Protein AF-A0A7C7V3Z3-F1 (afdb_monomer)

Structure (mmCIF, N/CA/C/O backbone):
data_AF-A0A7C7V3Z3-F1
#
_entry.id   AF-A0A7C7V3Z3-F1
#
loop_
_atom_site.group_PDB
_atom_site.id
_atom_site.type_symbol
_atom_site.label_atom_id
_atom_site.label_alt_id
_atom_site.label_comp_id
_atom_site.label_asym_id
_atom_site.label_entity_id
_atom_site.label_seq_id
_atom_site.pdbx_PDB_ins_code
_atom_site.Cartn_x
_atom_site.Cartn_y
_atom_site.Cartn_z
_atom_site.occupancy
_atom_site.B_iso_or_equiv
_atom_site.auth_seq_id
_atom_site.auth_comp_id
_atom_site.auth_asym_id
_atom_site.auth_atom_id
_atom_site.pdbx_PDB_model_num
ATOM 1 N N . MET A 1 1 ? 11.382 -15.130 -5.805 1.00 77.94 1 MET A N 1
ATOM 2 C CA . MET A 1 1 ? 11.912 -14.157 -4.820 1.00 77.94 1 MET A CA 1
ATOM 3 C C . MET A 1 1 ? 10.879 -13.106 -4.409 1.00 77.94 1 MET A C 1
ATOM 5 O O . MET A 1 1 ? 10.634 -12.991 -3.220 1.00 77.94 1 MET A O 1
ATOM 9 N N . PHE A 1 2 ? 10.205 -12.414 -5.340 1.00 85.00 2 PHE A N 1
ATOM 10 C CA . PHE A 1 2 ? 9.190 -11.390 -5.015 1.00 85.00 2 PHE A CA 1
ATOM 11 C C . PHE A 1 2 ? 8.095 -11.852 -4.029 1.00 85.00 2 PHE A C 1
ATOM 13 O O . PHE A 1 2 ? 7.919 -11.246 -2.977 1.00 85.00 2 PHE A O 1
ATOM 20 N N . GLY A 1 3 ? 7.399 -12.956 -4.328 1.00 86.56 3 GLY A N 1
ATOM 21 C CA . GLY A 1 3 ? 6.300 -13.446 -3.482 1.00 86.56 3 GLY A CA 1
ATOM 22 C C . GLY A 1 3 ? 6.726 -13.837 -2.063 1.00 86.56 3 GLY A C 1
ATOM 23 O O . GLY A 1 3 ? 5.956 -13.660 -1.128 1.00 86.56 3 GLY A O 1
ATOM 24 N N . TRP A 1 4 ? 7.974 -14.284 -1.882 1.00 90.31 4 TRP A N 1
ATOM 25 C CA . TRP A 1 4 ? 8.525 -14.592 -0.560 1.00 90.31 4 TRP A CA 1
ATOM 26 C C . TRP A 1 4 ? 8.684 -13.331 0.292 1.00 90.31 4 TRP A C 1
ATOM 28 O O . TRP A 1 4 ? 8.309 -13.338 1.458 1.00 90.31 4 TRP A O 1
ATOM 38 N N . ALA A 1 5 ? 9.180 -12.236 -0.293 1.00 92.50 5 ALA A N 1
ATOM 39 C CA . ALA A 1 5 ? 9.318 -10.964 0.415 1.00 92.50 5 ALA A CA 1
ATOM 40 C C . ALA A 1 5 ? 7.951 -10.396 0.833 1.00 92.50 5 ALA A C 1
ATOM 42 O O . ALA A 1 5 ? 7.780 -9.978 1.978 1.00 92.50 5 ALA A O 1
ATOM 43 N N . VAL A 1 6 ? 6.957 -10.453 -0.063 1.00 91.94 6 VAL A N 1
ATOM 44 C CA . VAL A 1 6 ? 5.571 -10.055 0.244 1.00 91.94 6 VAL A CA 1
ATOM 45 C C . VAL A 1 6 ? 4.969 -10.946 1.330 1.00 91.94 6 VAL A C 1
ATOM 47 O O . VAL A 1 6 ? 4.379 -10.427 2.271 1.00 91.94 6 VAL A O 1
ATOM 50 N N . GLY A 1 7 ? 5.149 -12.266 1.236 1.00 93.44 7 GLY A N 1
ATOM 51 C CA . GLY A 1 7 ? 4.652 -13.227 2.221 1.00 93.44 7 GLY A CA 1
ATOM 52 C C . GLY A 1 7 ? 5.254 -13.019 3.612 1.00 93.44 7 GLY A C 1
ATOM 53 O O . GLY A 1 7 ? 4.522 -12.981 4.596 1.00 93.44 7 GLY A O 1
ATOM 54 N N . LEU A 1 8 ? 6.567 -12.797 3.704 1.00 94.81 8 LEU A N 1
ATOM 55 C CA . LEU A 1 8 ? 7.231 -12.485 4.973 1.00 94.81 8 LEU A CA 1
ATOM 56 C C . LEU A 1 8 ? 6.734 -11.160 5.561 1.00 94.81 8 LEU A C 1
ATOM 58 O O . LEU A 1 8 ? 6.409 -11.098 6.746 1.00 94.81 8 LEU A O 1
ATOM 62 N N . GLY A 1 9 ? 6.616 -10.117 4.735 1.00 94.25 9 GLY A N 1
ATOM 63 C CA . GLY A 1 9 ? 6.063 -8.831 5.159 1.00 94.25 9 GLY A CA 1
ATOM 64 C C . GLY A 1 9 ? 4.622 -8.956 5.663 1.00 94.25 9 GLY A C 1
ATOM 65 O O . GLY A 1 9 ? 4.295 -8.449 6.735 1.00 94.25 9 GLY A O 1
ATOM 66 N N . ALA A 1 10 ? 3.785 -9.704 4.941 1.00 95.06 10 ALA A N 1
ATOM 67 C CA . ALA A 1 10 ? 2.425 -10.051 5.338 1.00 95.06 10 ALA A CA 1
ATOM 68 C C . ALA A 1 10 ? 2.382 -10.760 6.698 1.00 95.06 10 ALA A C 1
ATOM 70 O O . ALA A 1 10 ? 1.624 -10.346 7.571 1.00 95.06 10 ALA A O 1
ATOM 71 N N . MET A 1 11 ? 3.209 -11.788 6.905 1.00 95.62 11 MET A N 1
ATOM 72 C CA . MET A 1 11 ? 3.261 -12.541 8.164 1.00 95.62 11 MET A CA 1
ATOM 73 C C . MET A 1 11 ? 3.661 -11.656 9.346 1.00 95.62 11 MET A C 1
ATOM 75 O O . MET A 1 11 ? 2.988 -11.668 10.376 1.00 95.62 11 MET A O 1
ATOM 79 N N . VAL A 1 12 ? 4.721 -10.855 9.194 1.00 94.31 12 VAL A N 1
ATOM 80 C CA . VAL A 1 12 ? 5.180 -9.931 10.243 1.00 94.31 12 VAL A CA 1
ATOM 81 C C . VAL A 1 12 ? 4.105 -8.887 10.550 1.00 94.31 12 VAL A C 1
ATOM 83 O O . VAL A 1 12 ? 3.820 -8.621 11.718 1.00 94.31 12 VAL A O 1
ATOM 86 N N . GLY A 1 13 ? 3.470 -8.330 9.516 1.00 93.81 13 GLY A N 1
ATOM 87 C CA . GLY A 1 13 ? 2.390 -7.357 9.658 1.00 93.81 13 GLY A CA 1
ATOM 88 C C . GLY A 1 13 ? 1.152 -7.932 10.353 1.00 93.81 13 GLY A C 1
ATOM 89 O O . GLY A 1 13 ? 0.614 -7.299 11.261 1.00 93.81 13 GLY A O 1
ATOM 90 N N . LEU A 1 14 ? 0.734 -9.149 9.986 1.00 95.12 14 LEU A N 1
ATOM 91 C CA . LEU A 1 14 ? -0.372 -9.856 10.642 1.00 95.12 14 LEU A CA 1
ATOM 92 C C . LEU A 1 14 ? -0.064 -10.131 12.104 1.00 95.12 14 LEU A C 1
ATOM 94 O O . LEU A 1 14 ? -0.887 -9.826 12.957 1.00 95.12 14 LEU A O 1
ATOM 98 N N . TRP A 1 15 ? 1.124 -10.653 12.406 1.00 94.81 15 TRP A N 1
ATOM 99 C CA . TRP A 1 15 ? 1.539 -10.918 13.780 1.00 94.81 15 TRP A CA 1
ATOM 100 C C . TRP A 1 15 ? 1.548 -9.640 14.633 1.00 94.81 15 TRP A C 1
ATOM 102 O O . TRP A 1 15 ? 1.020 -9.621 15.748 1.00 94.81 15 TRP A O 1
ATOM 112 N N . ALA A 1 16 ? 2.086 -8.543 14.091 1.00 92.19 16 ALA A N 1
ATOM 113 C CA . ALA A 1 16 ? 2.151 -7.256 14.778 1.00 92.19 16 ALA A CA 1
ATOM 114 C C . ALA A 1 16 ? 0.767 -6.637 15.042 1.00 92.19 16 ALA A C 1
ATOM 116 O O . ALA A 1 16 ? 0.598 -5.934 16.046 1.00 92.19 16 ALA A O 1
ATOM 117 N N . ALA A 1 17 ? -0.200 -6.887 14.155 1.00 92.38 17 ALA A N 1
ATOM 118 C CA . ALA A 1 17 ? -1.582 -6.451 14.309 1.00 92.38 17 ALA A CA 1
ATOM 119 C C . ALA A 1 17 ? -2.362 -7.354 15.280 1.00 92.38 17 ALA A C 1
ATOM 121 O O . ALA A 1 17 ? -2.926 -6.857 16.253 1.00 92.38 17 ALA A O 1
ATOM 122 N N . TRP A 1 18 ? -2.303 -8.672 15.074 1.00 92.94 18 TRP A N 1
ATOM 123 C CA . TRP A 1 18 ? -3.036 -9.684 15.837 1.00 92.94 18 TRP A CA 1
ATOM 124 C C . TRP A 1 18 ? -2.756 -9.623 17.341 1.00 92.94 18 TRP A C 1
ATOM 126 O O . TRP A 1 18 ? -3.685 -9.718 18.140 1.00 92.94 18 TRP A O 1
ATOM 136 N N . ARG A 1 19 ? -1.500 -9.381 17.749 1.00 91.56 19 ARG A N 1
ATOM 137 C CA . ARG A 1 19 ? -1.114 -9.280 19.173 1.00 91.56 19 ARG A CA 1
ATOM 138 C C . ARG A 1 19 ? -1.841 -8.171 19.949 1.00 91.5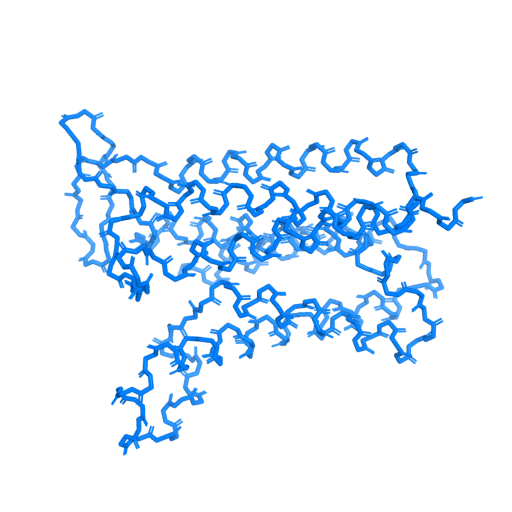6 19 ARG A C 1
ATOM 140 O O . ARG A 1 19 ? -1.819 -8.175 21.175 1.00 91.56 19 ARG A O 1
ATOM 147 N N . HIS A 1 20 ? -2.451 -7.215 19.248 1.00 87.31 20 HIS A N 1
ATOM 148 C CA . HIS A 1 20 ? -3.214 -6.111 19.833 1.00 87.31 20 HIS A CA 1
ATOM 149 C C . HIS A 1 20 ? -4.724 -6.231 19.588 1.00 87.31 20 HIS A C 1
ATOM 151 O O . HIS A 1 20 ? -5.479 -5.357 20.011 1.00 87.31 20 HIS A O 1
ATOM 157 N N . THR A 1 21 ? -5.175 -7.285 18.904 1.00 89.00 21 THR A N 1
ATOM 158 C CA . THR A 1 21 ? -6.586 -7.506 18.590 1.00 89.00 21 THR A CA 1
ATOM 159 C C . THR A 1 21 ? -7.271 -8.266 19.733 1.00 89.00 21 THR A C 1
ATOM 161 O O . THR A 1 21 ? -6.874 -9.395 20.039 1.00 89.00 21 THR A O 1
ATOM 164 N N . PRO A 1 22 ? -8.322 -7.700 20.360 1.00 89.69 22 PRO A N 1
ATOM 165 C CA . PRO A 1 22 ? -9.074 -8.386 21.408 1.00 89.69 22 PRO A CA 1
ATOM 166 C C . PRO A 1 22 ? -9.710 -9.689 20.896 1.00 89.69 22 PRO A C 1
ATOM 168 O O . PRO A 1 22 ? -10.154 -9.710 19.746 1.00 89.69 22 PRO A O 1
ATOM 171 N N . PRO A 1 23 ? -9.861 -10.736 21.735 1.00 90.06 23 PRO A N 1
ATOM 172 C CA . PRO A 1 23 ? -10.468 -12.011 21.335 1.00 90.06 23 PRO A CA 1
ATOM 173 C C . PRO A 1 23 ? -11.820 -11.863 20.627 1.00 90.06 23 PRO A C 1
ATOM 175 O O . PRO A 1 23 ? -12.053 -12.498 19.605 1.00 90.06 23 PRO A O 1
ATOM 178 N N . ALA A 1 24 ? -12.665 -10.942 21.102 1.00 88.88 24 ALA A N 1
ATOM 179 C CA . ALA A 1 24 ? -13.984 -10.667 20.529 1.00 88.88 24 ALA A CA 1
ATOM 180 C C . ALA A 1 24 ? -13.959 -10.123 19.084 1.00 88.88 24 ALA A C 1
ATOM 182 O O . ALA A 1 24 ? -14.990 -10.111 18.426 1.00 88.88 24 ALA A O 1
ATOM 183 N N . GLN A 1 25 ? -12.811 -9.647 18.593 1.00 90.44 25 GLN A N 1
ATOM 184 C CA . GLN A 1 25 ? -12.652 -9.086 17.244 1.00 90.44 25 GLN A CA 1
ATOM 185 C C . GLN A 1 25 ? -11.737 -9.936 16.352 1.00 90.44 25 GLN A C 1
ATOM 187 O O . GLN A 1 25 ? -11.473 -9.557 15.212 1.00 90.44 25 GLN A O 1
ATOM 192 N N . GLN A 1 26 ? -11.231 -11.072 16.844 1.00 92.00 26 GLN A N 1
ATOM 193 C CA . GLN A 1 26 ? -10.264 -11.886 16.102 1.00 92.00 26 GLN A CA 1
ATOM 194 C C . GLN A 1 26 ? -10.857 -12.504 14.837 1.00 92.00 26 GLN A C 1
ATOM 196 O O . GLN A 1 26 ? -10.170 -12.558 13.823 1.00 92.00 26 GLN A O 1
ATOM 201 N N . GLU A 1 27 ? -12.119 -12.928 14.870 1.00 93.81 27 GLU A N 1
ATOM 202 C CA . GLU A 1 27 ? -12.787 -13.492 13.693 1.00 93.81 27 GLU A CA 1
ATOM 203 C C . GLU A 1 27 ? -12.870 -12.460 12.562 1.00 93.81 27 GLU A C 1
ATOM 205 O O . GLU A 1 27 ? -12.358 -12.691 11.468 1.00 93.81 27 GLU A O 1
ATOM 210 N N . ALA A 1 28 ? -13.389 -11.267 12.863 1.00 94.25 28 ALA A N 1
ATOM 211 C CA . ALA A 1 28 ? -13.448 -10.168 11.906 1.00 94.25 28 ALA A CA 1
ATOM 212 C C . ALA A 1 28 ? -12.059 -9.717 11.428 1.00 94.25 28 ALA A C 1
ATOM 214 O O . ALA A 1 28 ? -11.892 -9.348 10.266 1.00 94.25 28 ALA A O 1
ATOM 215 N N . PHE A 1 29 ? -11.048 -9.755 12.302 1.00 95.62 29 PHE A N 1
ATOM 216 C CA . PHE A 1 29 ? -9.663 -9.458 11.941 1.00 95.62 29 PHE A CA 1
ATOM 217 C C . PHE A 1 29 ? -9.109 -10.457 10.919 1.00 95.62 29 PHE A C 1
ATOM 219 O O . PHE A 1 29 ? -8.559 -10.039 9.901 1.00 95.62 29 PHE A O 1
ATOM 226 N N . TRP A 1 30 ? -9.269 -11.761 11.161 1.00 96.19 30 TRP A N 1
ATOM 227 C CA . TRP A 1 30 ? -8.783 -12.800 10.253 1.00 96.19 30 TRP A CA 1
ATOM 228 C C . TRP A 1 30 ? -9.555 -12.823 8.937 1.00 96.19 30 TRP A C 1
ATOM 230 O O . TRP A 1 30 ? -8.935 -12.920 7.877 1.00 96.19 30 TRP A O 1
ATOM 240 N N . GLU A 1 31 ? -10.880 -12.660 8.976 1.00 95.62 31 GLU A N 1
ATOM 241 C CA . GLU A 1 31 ? -11.676 -12.513 7.757 1.00 95.62 31 GLU A CA 1
ATOM 242 C C . GLU A 1 31 ? -11.286 -11.251 6.983 1.00 95.62 31 GLU A C 1
ATOM 244 O O . GLU A 1 31 ? -11.111 -11.312 5.769 1.00 95.62 31 GLU A O 1
ATOM 249 N N . GLY A 1 32 ? -11.081 -10.123 7.667 1.00 96.50 32 GLY A N 1
ATOM 250 C CA . GLY A 1 32 ? -10.608 -8.887 7.051 1.00 96.50 32 GLY A CA 1
ATOM 251 C C . GLY A 1 32 ? -9.242 -9.057 6.393 1.00 96.50 32 GLY A C 1
ATOM 252 O O . GLY A 1 32 ? -9.069 -8.669 5.241 1.00 96.50 32 GLY A O 1
ATOM 253 N N . ALA A 1 33 ? -8.290 -9.700 7.069 1.00 96.56 33 ALA A N 1
ATOM 254 C CA . ALA A 1 33 ? -6.989 -10.026 6.493 1.00 96.56 33 ALA A CA 1
ATOM 255 C C . ALA A 1 33 ? -7.111 -10.916 5.244 1.00 96.56 33 ALA A C 1
ATOM 257 O O . ALA A 1 33 ? -6.487 -10.627 4.223 1.00 96.56 33 ALA A O 1
ATOM 258 N N . ALA A 1 34 ? -7.931 -11.969 5.301 1.00 96.69 34 ALA A N 1
ATOM 259 C CA . ALA A 1 34 ? -8.117 -12.908 4.198 1.00 96.69 34 ALA A CA 1
ATOM 260 C C . ALA A 1 34 ? -8.800 -12.252 2.989 1.00 96.69 34 ALA A C 1
ATOM 262 O O . ALA A 1 34 ? -8.272 -12.301 1.875 1.00 96.69 34 ALA A O 1
ATOM 263 N N . TRP A 1 35 ? -9.935 -11.581 3.201 1.00 96.88 35 TRP A N 1
ATOM 264 C CA . TRP A 1 35 ? -10.640 -10.856 2.145 1.00 96.88 35 TRP A CA 1
ATOM 265 C C . TRP A 1 35 ? -9.811 -9.699 1.598 1.00 96.88 35 TRP A C 1
ATOM 267 O O . TRP A 1 35 ? -9.822 -9.465 0.391 1.00 96.88 35 TRP A O 1
ATOM 277 N N . GLY A 1 36 ? -9.040 -9.019 2.449 1.00 96.44 36 GLY A N 1
ATOM 278 C CA . GLY A 1 36 ? -8.068 -8.013 2.035 1.00 96.44 36 GLY A CA 1
ATOM 279 C C . GLY A 1 36 ? -6.991 -8.594 1.118 1.00 96.44 36 GLY A C 1
ATOM 280 O O . GLY A 1 36 ? -6.720 -8.022 0.067 1.00 96.44 36 GLY A O 1
ATOM 281 N N . ALA A 1 37 ? -6.411 -9.749 1.455 1.00 95.69 37 ALA A N 1
ATOM 282 C CA . ALA A 1 37 ? -5.414 -10.423 0.619 1.00 95.69 37 ALA A CA 1
ATOM 283 C C . ALA A 1 37 ? -5.987 -10.857 -0.741 1.00 95.69 37 ALA A C 1
ATOM 285 O O . ALA A 1 37 ? -5.371 -10.624 -1.783 1.00 95.69 37 ALA A O 1
ATOM 286 N N . ILE A 1 38 ? -7.182 -11.454 -0.737 1.00 95.00 38 ILE A N 1
ATOM 287 C CA . ILE A 1 38 ? -7.893 -11.871 -1.954 1.00 95.00 38 ILE A CA 1
ATOM 288 C C . ILE A 1 38 ? -8.187 -10.648 -2.825 1.00 95.00 38 ILE A C 1
ATOM 290 O O . ILE A 1 38 ? -7.849 -10.628 -4.010 1.00 95.00 38 ILE A O 1
ATOM 294 N N . GLY A 1 39 ? -8.759 -9.604 -2.227 1.00 95.69 39 GLY A N 1
ATOM 295 C CA . GLY A 1 39 ? -9.056 -8.348 -2.899 1.00 95.69 39 GLY A CA 1
ATOM 296 C C . GLY A 1 39 ? -7.805 -7.688 -3.471 1.00 95.69 39 GLY A C 1
ATOM 297 O O . GLY A 1 39 ? -7.840 -7.201 -4.596 1.00 95.69 39 GLY A O 1
ATOM 298 N N . LEU A 1 40 ? -6.677 -7.736 -2.761 1.00 95.06 40 LEU A N 1
ATOM 299 C CA . LEU A 1 40 ? -5.394 -7.213 -3.229 1.00 95.06 40 LEU A CA 1
ATOM 300 C C . LEU A 1 40 ? -4.934 -7.898 -4.519 1.00 95.06 40 LEU A C 1
ATOM 302 O O . LEU A 1 40 ? -4.576 -7.226 -5.487 1.00 95.06 40 LEU A O 1
ATOM 306 N N . VAL A 1 41 ? -4.960 -9.232 -4.556 1.00 92.75 41 VAL A N 1
ATOM 307 C CA . VAL A 1 41 ? -4.537 -10.000 -5.737 1.00 92.75 41 VAL A CA 1
ATOM 308 C C . VAL A 1 41 ? -5.491 -9.764 -6.907 1.00 92.75 41 VAL A C 1
ATOM 310 O O . VAL A 1 41 ? -5.048 -9.425 -8.007 1.00 92.75 41 VAL A O 1
ATOM 313 N N . LEU A 1 42 ? -6.798 -9.897 -6.667 1.00 93.31 42 LEU A N 1
ATOM 314 C CA . LEU A 1 42 ? -7.821 -9.743 -7.702 1.00 93.31 42 LEU A CA 1
ATOM 315 C C . LEU A 1 42 ? -7.876 -8.314 -8.247 1.00 93.31 42 LEU A C 1
ATOM 317 O O . LEU A 1 42 ? -7.884 -8.113 -9.459 1.00 93.31 42 LEU A O 1
ATOM 321 N N . GLY A 1 43 ? -7.864 -7.319 -7.363 1.00 93.62 43 GLY A N 1
ATOM 322 C CA . GLY A 1 43 ? -7.894 -5.909 -7.729 1.00 93.62 43 GLY A CA 1
ATOM 323 C C . GLY A 1 43 ? -6.633 -5.484 -8.476 1.00 93.62 43 GLY A C 1
ATOM 324 O O . GLY A 1 43 ? -6.722 -4.793 -9.492 1.00 93.62 43 GLY A O 1
ATOM 325 N N . GLY A 1 44 ? -5.459 -5.946 -8.031 1.00 91.62 44 GLY A N 1
ATOM 326 C CA . GLY A 1 44 ? -4.195 -5.677 -8.713 1.00 91.62 44 GLY A CA 1
ATOM 327 C C . GLY A 1 44 ? -4.159 -6.254 -10.125 1.00 91.62 44 GLY A C 1
ATOM 328 O O . GLY A 1 44 ? -3.720 -5.577 -11.059 1.00 91.62 44 GLY A O 1
ATOM 329 N N . ARG A 1 45 ? -4.689 -7.472 -10.304 1.00 91.25 45 ARG A N 1
ATOM 330 C CA . ARG A 1 45 ? -4.814 -8.102 -11.622 1.00 91.25 45 ARG A CA 1
ATOM 331 C C . ARG A 1 45 ? -5.820 -7.377 -12.508 1.00 91.25 45 ARG A C 1
ATOM 333 O O . ARG A 1 45 ? -5.494 -7.069 -13.650 1.00 91.25 45 ARG A O 1
ATOM 340 N N . ALA A 1 46 ? -7.006 -7.073 -11.986 1.00 90.38 46 ALA A N 1
ATOM 341 C CA . ALA A 1 46 ? -8.043 -6.373 -12.734 1.00 90.38 46 ALA A CA 1
ATOM 342 C C . ALA A 1 46 ? -7.529 -5.025 -13.261 1.00 90.38 46 ALA A C 1
ATOM 344 O O . ALA A 1 46 ? -7.632 -4.766 -14.455 1.00 90.38 46 ALA A O 1
ATOM 345 N N . ALA A 1 47 ? -6.889 -4.216 -12.412 1.00 90.19 47 ALA A N 1
ATOM 346 C CA . ALA A 1 47 ? -6.326 -2.929 -12.823 1.00 90.19 47 ALA A CA 1
ATOM 347 C C . ALA A 1 47 ? -5.187 -3.058 -13.850 1.00 90.19 47 ALA A C 1
ATOM 349 O O . ALA A 1 47 ? -5.045 -2.210 -14.729 1.00 90.19 47 ALA A O 1
ATOM 350 N N . TYR A 1 48 ? -4.377 -4.118 -13.772 1.00 88.69 48 TYR A N 1
ATOM 351 C CA . TYR A 1 48 ? -3.343 -4.369 -14.775 1.00 88.69 48 TYR A CA 1
ATOM 352 C C . TYR A 1 48 ? -3.947 -4.731 -16.137 1.00 88.69 48 TYR A C 1
ATOM 354 O O . TYR A 1 48 ? -3.538 -4.177 -17.158 1.00 88.69 48 TYR A O 1
ATOM 362 N N . VAL A 1 49 ? -4.940 -5.625 -16.148 1.00 87.88 49 VAL A N 1
ATOM 363 C CA . VAL A 1 49 ? -5.635 -6.063 -17.366 1.00 87.88 49 VAL A CA 1
ATOM 364 C C . VAL A 1 49 ? -6.380 -4.903 -18.018 1.00 87.88 49 VAL A C 1
ATOM 366 O O . VAL A 1 49 ? -6.309 -4.761 -19.235 1.00 87.88 49 VAL A O 1
ATOM 369 N N . THR A 1 50 ? -7.054 -4.045 -17.244 1.00 86.81 50 THR A N 1
ATOM 370 C CA . THR A 1 50 ? -7.747 -2.878 -17.810 1.00 86.81 50 THR A CA 1
ATOM 371 C C . THR A 1 50 ? -6.775 -1.873 -18.424 1.00 86.81 50 THR A C 1
ATOM 373 O O . THR A 1 50 ? -7.049 -1.357 -19.505 1.00 86.81 50 THR A O 1
ATOM 376 N N . ALA A 1 51 ? -5.613 -1.642 -17.804 1.00 83.94 51 ALA A N 1
ATOM 377 C CA . ALA A 1 51 ? -4.574 -0.775 -18.364 1.00 83.94 51 ALA A CA 1
ATOM 378 C C . ALA A 1 51 ? -3.938 -1.342 -19.650 1.00 83.94 51 ALA A C 1
ATOM 380 O O . ALA A 1 51 ? -3.500 -0.577 -20.506 1.00 83.94 51 ALA A O 1
ATOM 381 N N . HIS A 1 52 ? -3.917 -2.669 -19.811 1.00 84.62 52 HIS A N 1
ATOM 382 C CA . HIS A 1 52 ? -3.322 -3.362 -20.961 1.00 84.62 52 HIS A CA 1
ATOM 383 C C . HIS A 1 52 ? -4.370 -4.073 -21.826 1.00 84.62 52 HIS A C 1
ATOM 385 O O . HIS A 1 52 ? -4.061 -5.069 -22.480 1.00 84.62 52 HIS A O 1
ATOM 391 N N . TRP A 1 53 ? -5.611 -3.574 -21.852 1.00 84.06 53 TRP A N 1
ATOM 392 C CA . TRP A 1 53 ? -6.746 -4.277 -22.463 1.00 84.06 53 TRP A CA 1
ATOM 393 C C . TRP A 1 53 ? -6.496 -4.703 -23.916 1.00 84.06 53 TRP A C 1
ATOM 395 O O . TRP A 1 53 ? -6.893 -5.795 -24.311 1.00 84.06 53 TRP A O 1
ATOM 405 N N . GLY A 1 54 ? -5.759 -3.898 -24.690 1.00 83.88 54 GLY A N 1
ATOM 406 C CA . GLY A 1 54 ? -5.393 -4.228 -26.072 1.00 83.88 54 GLY A CA 1
ATOM 407 C C . GLY A 1 54 ? -4.633 -5.554 -26.227 1.00 83.88 54 GLY A C 1
ATOM 408 O O . GLY A 1 54 ? -4.835 -6.249 -27.217 1.00 83.88 54 GLY A O 1
ATOM 409 N N . ALA A 1 55 ? -3.824 -5.951 -25.240 1.00 80.56 55 ALA A N 1
ATOM 410 C CA . ALA A 1 55 ? -3.114 -7.233 -25.247 1.00 80.56 55 ALA A CA 1
ATOM 411 C C . ALA A 1 55 ? -4.017 -8.418 -24.855 1.00 80.56 55 ALA A C 1
ATOM 413 O O . ALA A 1 55 ? -3.790 -9.543 -25.294 1.00 80.56 55 ALA A O 1
ATOM 414 N N . TYR A 1 56 ? -5.056 -8.170 -24.052 1.00 84.69 56 TYR A N 1
ATOM 415 C CA . TYR A 1 56 ? -5.952 -9.203 -23.520 1.00 84.69 56 TYR A CA 1
ATOM 416 C C . TYR A 1 56 ? -7.227 -9.399 -24.349 1.00 84.69 56 TYR A C 1
ATOM 418 O O . TYR A 1 56 ? -7.854 -10.453 -24.251 1.00 84.69 56 TYR A O 1
ATOM 426 N N . ALA A 1 57 ? -7.598 -8.431 -25.194 1.00 84.19 57 ALA A N 1
ATOM 427 C CA . ALA A 1 57 ? -8.830 -8.456 -25.985 1.00 84.19 57 ALA A CA 1
ATOM 428 C C . ALA A 1 57 ? -8.952 -9.699 -26.887 1.00 84.19 57 ALA A C 1
ATOM 430 O O . ALA A 1 57 ? -10.050 -10.215 -27.082 1.00 84.19 57 ALA A O 1
ATOM 431 N N . HIS A 1 58 ? -7.827 -10.208 -27.397 1.00 83.88 58 HIS A N 1
ATOM 432 C CA . HIS A 1 58 ? -7.794 -11.394 -28.258 1.00 83.88 58 HIS A CA 1
ATOM 433 C C . HIS A 1 58 ? -7.794 -12.723 -27.483 1.00 83.88 58 HIS A C 1
ATOM 435 O O . HIS A 1 58 ? -8.176 -13.751 -28.035 1.00 83.88 58 HIS A O 1
ATOM 441 N N . HIS A 1 59 ? -7.416 -12.712 -26.200 1.00 82.50 59 HIS A N 1
ATOM 442 C CA . HIS A 1 59 ? -7.343 -13.904 -25.350 1.00 82.50 59 HIS A CA 1
ATOM 443 C C . HIS A 1 59 ? -7.827 -13.594 -23.924 1.00 82.50 59 HIS A C 1
ATOM 445 O O . HIS A 1 59 ? -7.028 -13.605 -22.987 1.00 82.50 59 HIS A O 1
ATOM 451 N N . PRO A 1 60 ? -9.133 -13.361 -23.707 1.00 80.12 60 PRO A N 1
ATOM 452 C CA . PRO A 1 60 ? -9.658 -12.890 -22.422 1.00 80.12 60 PRO A CA 1
ATOM 453 C C . PRO A 1 60 ? -9.417 -13.867 -21.263 1.00 80.12 60 PRO A C 1
ATOM 455 O O . PRO A 1 60 ? -9.306 -13.443 -20.119 1.00 80.12 60 PRO A O 1
ATOM 458 N N . VAL A 1 61 ? -9.258 -15.166 -21.534 1.00 85.75 61 VAL A N 1
ATOM 459 C CA . VAL A 1 61 ? -8.919 -16.162 -20.500 1.00 85.75 61 VAL A CA 1
ATOM 460 C C . VAL A 1 61 ? -7.546 -15.882 -19.871 1.00 85.75 61 VAL A C 1
ATOM 462 O O . VAL A 1 61 ? -7.368 -16.089 -18.672 1.00 85.75 61 VAL A O 1
ATOM 465 N N . SER A 1 62 ? -6.597 -15.320 -20.631 1.00 79.50 62 SER A N 1
ATOM 466 C CA . SER A 1 62 ? -5.282 -14.927 -20.100 1.00 79.50 62 SER A CA 1
ATOM 467 C C . SER A 1 62 ? -5.374 -13.790 -19.072 1.00 79.50 62 SER A C 1
ATOM 469 O O . SER A 1 62 ? -4.503 -13.659 -18.213 1.00 79.50 62 SER A O 1
ATOM 471 N N . ALA A 1 63 ? -6.475 -13.028 -19.039 1.00 79.38 63 ALA A N 1
ATOM 472 C CA . ALA A 1 63 ? -6.720 -12.043 -17.985 1.00 79.38 63 ALA A CA 1
ATOM 473 C C . ALA A 1 63 ? -6.802 -12.685 -16.587 1.00 79.38 63 ALA A C 1
ATOM 475 O O 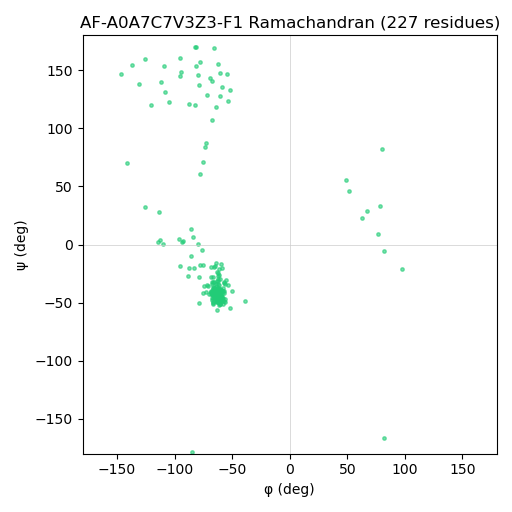. ALA A 1 63 ? -6.471 -12.035 -15.598 1.00 79.38 63 ALA A O 1
ATOM 476 N N . LEU A 1 64 ? -7.175 -13.966 -16.495 1.00 82.88 64 LEU A N 1
ATOM 477 C CA . LEU A 1 64 ? -7.264 -14.706 -15.233 1.00 82.88 64 LEU A CA 1
ATOM 478 C C . LEU A 1 64 ? -5.932 -15.328 -14.797 1.00 82.88 64 LEU A C 1
ATOM 480 O O . LEU A 1 64 ? -5.825 -15.787 -13.662 1.00 82.88 64 LEU A O 1
ATOM 484 N N . ALA A 1 65 ? -4.911 -15.325 -15.657 1.00 81.31 65 ALA A N 1
ATOM 485 C CA . ALA A 1 65 ? -3.607 -15.919 -15.377 1.00 81.31 65 ALA A CA 1
ATOM 486 C C . ALA A 1 65 ? -2.775 -15.051 -14.412 1.00 81.31 65 ALA A C 1
ATOM 488 O O . ALA A 1 65 ? -1.784 -14.423 -14.784 1.00 81.31 65 ALA A O 1
ATOM 489 N N . PHE A 1 66 ? -3.177 -14.997 -13.139 1.00 78.06 66 PHE A N 1
ATOM 490 C CA . PHE A 1 66 ? -2.495 -14.213 -12.100 1.00 78.06 66 PHE A CA 1
ATOM 491 C C . PHE A 1 66 ? -1.069 -14.713 -11.797 1.00 78.06 66 PHE A C 1
ATOM 493 O O . PHE A 1 66 ? -0.258 -13.967 -11.248 1.00 78.06 66 PHE A O 1
ATOM 500 N N . TRP A 1 67 ? -0.740 -15.955 -12.170 1.00 79.06 67 TRP A N 1
ATOM 501 C CA . TRP A 1 67 ? 0.595 -16.551 -12.018 1.00 79.06 67 TRP A CA 1
ATOM 502 C C . TRP A 1 67 ? 1.622 -16.048 -13.042 1.00 79.06 67 TRP A C 1
ATOM 504 O O . TRP A 1 67 ? 2.820 -16.169 -12.797 1.00 79.06 67 TRP A O 1
ATOM 514 N N . GLU A 1 68 ? 1.188 -15.446 -14.152 1.00 72.75 68 GLU A N 1
ATOM 515 C CA . GLU A 1 68 ? 2.088 -14.887 -15.176 1.00 72.75 68 GLU A CA 1
ATOM 516 C C . GLU A 1 68 ? 2.713 -13.546 -14.749 1.00 72.75 68 GLU A C 1
ATOM 518 O O . GLU A 1 68 ? 3.593 -13.006 -15.418 1.00 72.75 68 GLU A O 1
ATOM 523 N N . GLY A 1 69 ? 2.302 -13.010 -13.595 1.00 72.19 69 GLY A N 1
ATOM 524 C CA . GLY A 1 69 ? 2.661 -11.665 -13.158 1.00 72.19 69 GLY A CA 1
ATOM 525 C C . GLY A 1 69 ? 1.761 -10.608 -13.797 1.00 72.19 69 GLY A C 1
ATOM 526 O O . GLY A 1 69 ? 0.704 -10.924 -14.328 1.00 72.19 69 GLY A O 1
ATOM 527 N N . GLY A 1 70 ? 2.145 -9.333 -13.707 1.00 76.69 70 GLY A N 1
ATOM 528 C CA . GLY A 1 70 ? 1.305 -8.224 -14.173 1.00 76.69 70 GLY A CA 1
ATOM 529 C C . GLY A 1 70 ? 0.220 -7.867 -13.157 1.00 76.69 70 GLY A C 1
ATOM 530 O O . GLY A 1 70 ? -0.927 -8.305 -13.256 1.00 76.69 70 GLY A O 1
ATOM 531 N N . SER A 1 71 ? 0.615 -7.076 -12.159 1.00 79.56 71 SER A N 1
ATOM 532 C CA . SER A 1 71 ? -0.265 -6.521 -11.132 1.00 79.56 71 SER A CA 1
ATOM 533 C C . SER A 1 71 ? -0.002 -5.025 -11.010 1.00 79.56 71 SER A C 1
ATOM 535 O O . SER A 1 71 ? 1.152 -4.593 -11.043 1.00 79.56 71 SER A O 1
ATOM 537 N N . ALA A 1 72 ? -1.068 -4.242 -10.880 1.00 88.31 72 ALA A N 1
ATOM 538 C CA . ALA A 1 72 ? -0.996 -2.804 -10.685 1.00 88.31 72 ALA A CA 1
ATOM 539 C C . ALA A 1 72 ? -1.310 -2.470 -9.222 1.00 88.31 72 ALA A C 1
ATOM 541 O O . ALA A 1 72 ? -2.385 -2.793 -8.710 1.00 88.31 72 ALA A O 1
ATOM 542 N N . TRP A 1 73 ? -0.381 -1.788 -8.546 1.00 89.81 73 TRP A N 1
ATOM 543 C CA . TRP A 1 73 ? -0.541 -1.429 -7.135 1.00 89.81 73 TRP A CA 1
ATOM 544 C C . TRP A 1 73 ? -1.815 -0.610 -6.834 1.00 89.81 73 TRP A C 1
ATOM 546 O O . TRP A 1 73 ? -2.399 -0.859 -5.778 1.00 89.81 73 TRP A O 1
ATOM 556 N N . PRO A 1 74 ? -2.326 0.285 -7.715 1.00 91.75 74 PRO A N 1
ATOM 557 C CA . PRO A 1 74 ? -3.563 1.018 -7.441 1.00 91.75 74 PRO A CA 1
ATOM 558 C C . PRO A 1 74 ? -4.763 0.100 -7.234 1.00 91.75 74 PRO A C 1
ATOM 560 O O . PRO A 1 74 ? -5.513 0.246 -6.270 1.00 91.75 74 PRO A O 1
ATOM 563 N N . GLY A 1 75 ? -4.912 -0.885 -8.124 1.00 91.69 75 GLY A N 1
ATOM 564 C CA . GLY A 1 75 ? -5.969 -1.883 -8.026 1.00 91.69 75 GLY A CA 1
ATOM 565 C C . GLY A 1 75 ? -5.777 -2.794 -6.824 1.00 91.69 75 GLY A C 1
ATOM 566 O O . GLY A 1 75 ? -6.753 -3.184 -6.193 1.00 91.69 75 GLY A O 1
ATOM 567 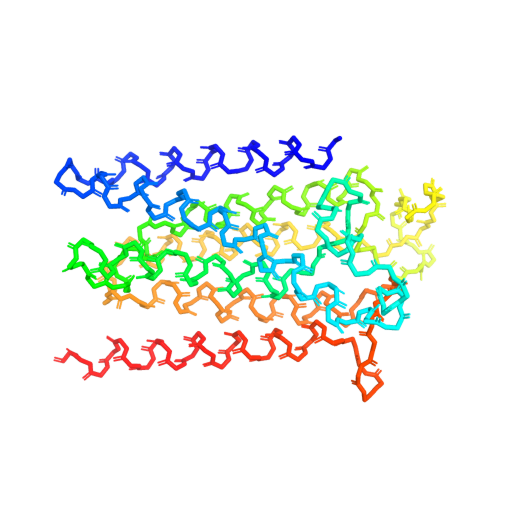N N . ALA A 1 76 ? -4.526 -3.087 -6.468 1.00 93.81 76 ALA A N 1
ATOM 568 C CA . ALA A 1 76 ? -4.202 -3.896 -5.303 1.00 93.81 76 ALA A CA 1
ATOM 569 C C . ALA A 1 76 ? -4.630 -3.200 -3.997 1.00 93.81 76 ALA A C 1
ATOM 571 O O . ALA A 1 76 ? -5.263 -3.819 -3.145 1.00 93.81 76 ALA A O 1
ATOM 572 N N . VAL A 1 77 ? -4.369 -1.895 -3.859 1.00 94.88 77 VAL A N 1
ATOM 573 C CA . VAL A 1 77 ? -4.828 -1.110 -2.701 1.00 94.88 77 VAL A CA 1
ATOM 574 C C . VAL A 1 77 ? -6.352 -0.989 -2.684 1.00 94.88 77 VAL A C 1
ATOM 576 O O . VAL A 1 77 ? -6.968 -1.223 -1.647 1.00 94.88 77 VAL A O 1
ATOM 579 N N . ALA A 1 78 ? -6.978 -0.669 -3.820 1.00 95.69 78 ALA A N 1
ATOM 580 C CA . ALA A 1 78 ? -8.433 -0.546 -3.902 1.00 95.69 78 ALA A CA 1
ATOM 581 C C . ALA A 1 78 ? -9.143 -1.866 -3.561 1.00 95.69 78 ALA A C 1
ATOM 583 O O . ALA A 1 78 ? -10.084 -1.883 -2.768 1.00 95.69 78 ALA A O 1
ATOM 584 N N . GLY A 1 79 ? -8.658 -2.981 -4.110 1.00 96.25 79 GLY A N 1
ATOM 585 C CA . GLY A 1 79 ? -9.184 -4.310 -3.831 1.00 96.25 79 GLY A CA 1
ATOM 586 C C . GLY A 1 79 ? -8.957 -4.744 -2.384 1.00 96.25 79 GLY A C 1
ATOM 587 O O . GLY A 1 79 ? -9.868 -5.301 -1.777 1.00 96.25 79 GLY A O 1
ATOM 588 N N . TYR A 1 80 ? -7.797 -4.428 -1.795 1.00 97.06 80 TYR A N 1
ATOM 589 C CA . TYR A 1 80 ? -7.547 -4.647 -0.368 1.00 97.06 80 TYR A CA 1
ATOM 590 C C . TYR A 1 80 ? -8.571 -3.911 0.5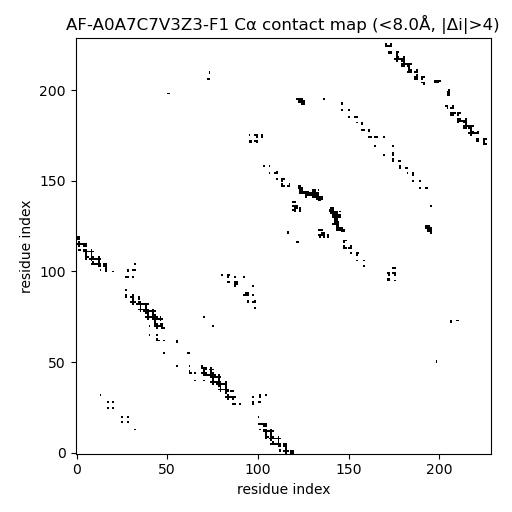00 1.00 97.06 80 TYR A C 1
ATOM 592 O O . TYR A 1 80 ? -9.211 -4.522 1.354 1.00 97.06 80 TYR A O 1
ATOM 600 N N . LEU A 1 81 ? -8.769 -2.609 0.257 1.00 96.44 81 LEU A N 1
ATOM 601 C CA . LEU A 1 81 ? -9.726 -1.810 1.023 1.00 96.44 81 LEU A CA 1
ATOM 602 C C . LEU A 1 81 ? -11.155 -2.344 0.862 1.00 96.44 81 LEU A C 1
ATOM 604 O O . LEU A 1 81 ? -11.877 -2.465 1.846 1.00 96.44 81 LEU A O 1
ATOM 608 N N . LEU A 1 82 ? -11.549 -2.730 -0.353 1.00 96.94 82 LEU A N 1
ATOM 609 C CA . LEU A 1 82 ? -12.857 -3.336 -0.596 1.00 96.94 82 LEU A CA 1
ATOM 610 C C . LEU A 1 82 ? -13.029 -4.656 0.169 1.00 96.94 82 LEU A C 1
ATOM 612 O O . LEU A 1 82 ? -14.060 -4.864 0.802 1.00 96.94 82 LEU A O 1
ATOM 616 N N . GLY A 1 83 ? -12.022 -5.530 0.148 1.00 96.81 83 GLY A N 1
ATOM 617 C CA . GLY A 1 83 ? -12.061 -6.812 0.850 1.00 96.81 83 GLY A CA 1
ATOM 618 C C . GLY A 1 83 ? -12.227 -6.646 2.358 1.00 96.81 83 GLY A C 1
ATOM 619 O O . GLY A 1 83 ? -13.096 -7.268 2.969 1.00 96.81 83 GLY A O 1
ATOM 620 N N . VAL A 1 84 ? -11.454 -5.743 2.960 1.00 96.69 84 VAL A N 1
ATOM 621 C CA . VAL A 1 84 ? -11.590 -5.475 4.392 1.00 96.69 84 VAL A CA 1
ATOM 622 C C . VAL A 1 84 ? -12.959 -4.807 4.682 1.00 96.69 84 VAL A C 1
ATOM 624 O O . VAL A 1 84 ? -13.546 -5.051 5.736 1.00 96.69 84 VAL A O 1
ATOM 627 N N . ALA A 1 85 ? -13.511 -3.994 3.767 1.00 96.06 85 ALA A N 1
ATOM 628 C CA . ALA A 1 85 ? -14.818 -3.347 3.948 1.00 96.06 85 ALA A CA 1
ATOM 629 C C . ALA A 1 85 ? -15.961 -4.361 3.930 1.00 96.06 85 ALA A C 1
ATOM 631 O O . ALA A 1 85 ? -16.862 -4.286 4.763 1.00 96.06 85 ALA A O 1
ATOM 632 N N . LEU A 1 86 ? -15.885 -5.354 3.044 1.00 95.75 86 LEU A N 1
ATOM 633 C CA . LEU A 1 86 ? -16.820 -6.477 3.012 1.00 95.75 86 LEU A CA 1
ATOM 634 C C . LEU A 1 86 ? -16.786 -7.280 4.317 1.00 95.75 86 LEU A C 1
ATOM 636 O O . LEU A 1 86 ? -17.843 -7.613 4.852 1.00 95.75 86 LEU A O 1
ATOM 640 N N . ALA A 1 87 ? -15.596 -7.535 4.868 1.00 95.88 87 ALA A N 1
ATOM 641 C CA . ALA A 1 87 ? -15.466 -8.201 6.162 1.00 95.88 87 ALA A CA 1
ATOM 642 C C . ALA A 1 87 ? -16.075 -7.363 7.299 1.00 95.88 87 ALA A C 1
ATOM 644 O O . ALA A 1 87 ? -16.844 -7.881 8.104 1.00 95.88 87 ALA A O 1
ATOM 645 N N . ALA A 1 88 ? -15.811 -6.053 7.337 1.00 94.94 88 ALA A N 1
ATOM 646 C CA . ALA A 1 88 ? -16.405 -5.168 8.338 1.00 94.94 88 ALA A CA 1
ATOM 647 C C . ALA A 1 88 ? -17.941 -5.185 8.284 1.00 94.94 88 ALA A C 1
ATOM 649 O O . ALA A 1 88 ? -18.592 -5.318 9.320 1.00 94.94 88 ALA A O 1
ATOM 650 N N . LEU A 1 89 ? -18.509 -5.116 7.074 1.00 94.75 89 LEU A N 1
ATOM 651 C CA . LEU A 1 89 ? -19.954 -5.176 6.852 1.00 94.75 89 LEU A CA 1
ATOM 652 C C . LEU A 1 89 ? -20.553 -6.506 7.323 1.00 94.75 89 LEU A C 1
ATOM 654 O O . LEU A 1 89 ? -21.581 -6.504 7.994 1.00 94.75 89 LEU A O 1
ATOM 658 N N . ARG A 1 90 ? -19.898 -7.632 7.019 1.00 94.56 90 ARG A N 1
ATOM 659 C CA . ARG A 1 90 ? -20.347 -8.975 7.418 1.00 94.56 90 ARG A CA 1
ATOM 660 C C . ARG A 1 90 ? -20.384 -9.161 8.938 1.00 94.56 90 ARG A C 1
ATOM 662 O O . ARG A 1 90 ? -21.272 -9.842 9.436 1.00 94.56 90 ARG A O 1
ATOM 669 N N . HIS A 1 91 ? -19.455 -8.532 9.657 1.00 92.75 91 HIS A N 1
ATOM 670 C CA . HIS A 1 91 ? -19.344 -8.610 11.120 1.00 92.75 91 HIS A CA 1
ATOM 671 C C . HIS A 1 91 ? -20.064 -7.478 11.866 1.00 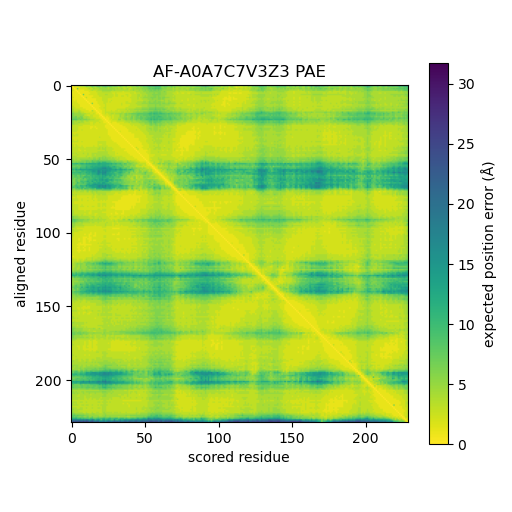92.75 91 HIS A C 1
ATOM 673 O O . HIS A 1 91 ? -19.975 -7.398 13.088 1.00 92.75 91 HIS A O 1
ATOM 679 N N . GLY A 1 92 ? -20.753 -6.574 11.160 1.00 91.25 92 GLY A N 1
ATOM 680 C CA . GLY A 1 92 ? -21.421 -5.422 11.779 1.00 91.25 92 GLY A CA 1
ATOM 681 C C . GLY A 1 92 ? -20.458 -4.454 12.480 1.00 91.25 92 GLY A C 1
ATOM 682 O O . GLY A 1 92 ? -20.861 -3.720 13.381 1.00 91.25 92 GLY A O 1
ATOM 683 N N . LEU A 1 93 ? -19.180 -4.458 12.091 1.00 91.06 93 LEU A N 1
ATOM 684 C CA . LEU A 1 93 ? -18.154 -3.593 12.664 1.00 91.06 93 LEU A CA 1
ATOM 685 C C . LEU A 1 93 ? -17.989 -2.318 11.830 1.00 91.06 93 LEU A C 1
ATOM 687 O O . LEU A 1 93 ? -18.108 -2.346 10.602 1.00 91.06 93 LEU A O 1
ATOM 691 N N . PRO A 1 94 ? -17.631 -1.186 12.459 1.00 92.19 94 PRO A N 1
ATOM 692 C CA . PRO A 1 94 ? -17.282 0.005 11.708 1.00 92.19 94 PRO A CA 1
ATOM 693 C C . PRO A 1 94 ? -16.016 -0.260 10.885 1.00 92.19 94 PRO A C 1
ATOM 695 O O . PRO A 1 94 ? -14.938 -0.482 11.439 1.00 92.19 94 PRO A O 1
ATOM 698 N N . TRP A 1 95 ? -16.147 -0.160 9.558 1.00 94.06 95 TRP A N 1
ATOM 699 C CA . TRP A 1 95 ? -15.066 -0.279 8.568 1.00 94.06 95 TRP A CA 1
ATOM 700 C C . TRP A 1 95 ? -13.756 0.381 9.016 1.00 94.06 95 TRP A C 1
ATOM 702 O O . TRP A 1 95 ? -12.700 -0.244 9.007 1.00 94.06 95 TRP A O 1
ATOM 712 N N . ARG A 1 96 ? -13.862 1.623 9.495 1.00 93.62 96 ARG A N 1
ATOM 713 C CA . ARG A 1 96 ? -12.751 2.455 9.973 1.00 93.62 96 ARG A CA 1
ATOM 714 C C . ARG A 1 96 ? -11.945 1.825 11.111 1.00 93.62 96 ARG A C 1
ATOM 716 O O . ARG A 1 96 ? -10.732 1.987 11.166 1.00 93.62 96 ARG A O 1
ATOM 723 N N . ALA A 1 97 ? -12.607 1.117 12.026 1.00 92.38 97 ALA A N 1
ATOM 724 C CA . ALA A 1 97 ? -11.925 0.457 13.134 1.00 92.38 97 ALA A CA 1
ATOM 725 C C . ALA A 1 97 ? -11.206 -0.812 12.663 1.00 92.38 97 ALA A C 1
ATOM 727 O O . ALA A 1 97 ? -10.064 -1.051 13.052 1.00 92.38 97 ALA A O 1
ATOM 728 N N . LEU A 1 98 ? -11.847 -1.600 11.790 1.00 94.81 98 LEU A N 1
ATOM 729 C CA . LEU A 1 98 ? -11.229 -2.804 11.234 1.00 94.81 98 LEU A CA 1
ATOM 730 C C . LEU A 1 98 ? -10.030 -2.455 10.338 1.00 94.81 98 LEU A C 1
ATOM 732 O O . LEU A 1 98 ? -8.986 -3.103 10.425 1.00 94.81 98 LEU A O 1
ATOM 736 N N . SER A 1 99 ? -10.136 -1.395 9.532 1.00 94.50 99 SER A N 1
ATOM 737 C CA . SER A 1 99 ? -9.035 -0.922 8.691 1.00 94.50 99 SER A CA 1
ATOM 738 C C . SER A 1 99 ? -7.846 -0.425 9.523 1.00 94.50 99 SER A C 1
ATOM 740 O O . SER A 1 99 ? -6.704 -0.770 9.221 1.00 94.50 99 SER A O 1
ATOM 742 N N . ASP A 1 100 ? -8.095 0.301 10.620 1.00 94.75 100 ASP A N 1
ATOM 743 C CA . ASP A 1 100 ? -7.046 0.742 11.550 1.00 94.75 100 ASP A CA 1
ATOM 744 C C . ASP A 1 100 ? -6.382 -0.426 12.297 1.00 94.75 100 ASP A C 1
ATOM 746 O O . ASP A 1 100 ? -5.194 -0.361 12.638 1.00 94.75 100 ASP A O 1
ATOM 750 N N . ALA A 1 101 ? -7.131 -1.498 12.575 1.00 93.69 101 ALA A N 1
ATOM 751 C CA . ALA A 1 101 ? -6.596 -2.711 13.188 1.00 93.69 101 ALA A CA 1
ATOM 752 C C . ALA A 1 101 ? -5.658 -3.455 12.226 1.00 93.69 101 ALA A C 1
ATOM 754 O O . ALA A 1 101 ? -4.584 -3.893 12.634 1.00 93.69 101 ALA A O 1
ATOM 755 N N . LEU A 1 102 ? -6.021 -3.531 10.943 1.00 95.88 102 LEU A N 1
ATOM 756 C CA . LEU A 1 102 ? -5.252 -4.206 9.891 1.00 95.88 102 LEU A CA 1
ATOM 757 C C . LEU A 1 102 ? -4.147 -3.340 9.269 1.00 95.88 102 LEU A C 1
ATOM 759 O O . LEU A 1 102 ? -3.477 -3.754 8.323 1.00 95.88 102 LEU A O 1
ATOM 763 N N . LEU A 1 103 ? -3.901 -2.146 9.801 1.00 94.56 103 LEU A N 1
ATOM 764 C CA . LEU A 1 103 ? -2.886 -1.253 9.261 1.00 94.56 103 LEU A CA 1
ATOM 765 C C . LEU A 1 103 ? -1.455 -1.833 9.282 1.00 94.56 103 LEU A C 1
ATOM 767 O O . LEU A 1 103 ? -0.764 -1.712 8.267 1.00 94.56 103 LEU A O 1
ATOM 771 N N . PRO A 1 104 ? -0.994 -2.511 10.358 1.00 94.44 104 PRO A N 1
ATOM 772 C CA . PRO A 1 104 ? 0.322 -3.152 10.346 1.00 94.44 104 PRO A CA 1
ATOM 773 C C . PRO A 1 104 ? 0.428 -4.249 9.280 1.00 94.44 104 PRO A C 1
ATOM 775 O O . PRO A 1 104 ? 1.498 -4.436 8.703 1.00 94.44 104 PRO A O 1
ATOM 778 N N . TYR A 1 105 ? -0.681 -4.928 8.965 1.00 95.75 105 TYR A N 1
ATOM 779 C CA . TYR A 1 105 ? -0.733 -5.907 7.883 1.00 95.75 105 TYR A CA 1
ATOM 780 C C . TYR A 1 105 ? -0.539 -5.249 6.512 1.00 95.75 105 TYR A C 1
ATOM 782 O O . TYR A 1 105 ? 0.348 -5.655 5.758 1.00 95.75 105 TYR A O 1
ATOM 790 N N . ALA A 1 106 ? -1.288 -4.181 6.223 1.00 95.12 106 ALA A N 1
ATOM 791 C CA . ALA A 1 106 ? -1.133 -3.409 4.989 1.00 95.12 106 ALA A CA 1
ATOM 792 C C . ALA A 1 106 ? 0.290 -2.840 4.829 1.00 95.12 106 ALA A C 1
ATOM 794 O O . ALA A 1 106 ? 0.869 -2.877 3.741 1.00 95.12 106 ALA A O 1
ATOM 795 N N . ALA A 1 107 ? 0.888 -2.352 5.919 1.00 94.25 107 ALA A N 1
ATOM 796 C CA . ALA A 1 107 ? 2.255 -1.845 5.903 1.00 94.25 107 ALA A CA 1
ATOM 797 C C . ALA A 1 107 ? 3.285 -2.955 5.640 1.00 94.25 107 ALA A C 1
ATOM 799 O O . ALA A 1 107 ? 4.198 -2.766 4.836 1.00 94.25 107 ALA A O 1
ATOM 800 N N . GLY A 1 108 ? 3.107 -4.127 6.256 1.00 95.00 108 GLY A N 1
ATOM 801 C CA . GLY A 1 108 ? 3.931 -5.308 6.002 1.00 95.00 108 GLY A CA 1
ATOM 802 C C . GLY A 1 108 ? 3.874 -5.763 4.542 1.00 95.00 108 GLY A C 1
ATOM 803 O O . GLY A 1 108 ? 4.916 -6.010 3.936 1.00 95.00 108 GLY A O 1
ATOM 804 N N . LEU A 1 109 ? 2.678 -5.791 3.944 1.00 94.50 109 LEU A N 1
ATOM 805 C CA . LEU A 1 109 ? 2.485 -6.068 2.516 1.00 94.50 109 LEU A CA 1
ATOM 806 C C . LEU A 1 109 ? 3.238 -5.066 1.627 1.00 94.50 109 LEU A C 1
ATOM 808 O O . LEU A 1 109 ? 3.935 -5.474 0.699 1.00 94.50 109 LEU A O 1
ATOM 812 N N . SER A 1 110 ? 3.135 -3.768 1.929 1.00 93.69 110 SER A N 1
ATOM 813 C CA . SER A 1 110 ? 3.819 -2.704 1.180 1.00 93.69 110 SER A CA 1
ATOM 814 C C . SER A 1 110 ? 5.346 -2.826 1.258 1.00 93.69 110 SER A C 1
ATOM 816 O O . SER A 1 110 ? 6.027 -2.833 0.232 1.00 93.69 110 SER A O 1
ATOM 818 N N . LEU A 1 111 ? 5.900 -3.002 2.462 1.00 95.12 111 LEU A N 1
ATOM 819 C CA . LEU A 1 111 ? 7.342 -3.189 2.658 1.00 95.12 111 LEU A CA 1
ATOM 820 C C . LEU A 1 111 ? 7.849 -4.457 1.963 1.00 95.12 111 LEU A C 1
ATOM 822 O O . LEU A 1 111 ? 8.882 -4.428 1.293 1.00 95.12 111 LEU A O 1
ATOM 826 N N . GLY A 1 112 ? 7.099 -5.554 2.069 1.00 94.06 112 GLY A N 1
ATOM 827 C CA . GLY A 1 112 ? 7.406 -6.800 1.377 1.00 94.06 112 GLY A CA 1
ATOM 828 C C . GLY A 1 112 ? 7.385 -6.653 -0.147 1.00 94.06 112 GLY A C 1
ATOM 829 O O . GLY A 1 112 ? 8.245 -7.216 -0.824 1.00 94.06 112 GLY A O 1
ATOM 830 N N . ALA A 1 113 ? 6.465 -5.854 -0.697 1.00 92.56 113 ALA A N 1
ATOM 831 C CA . ALA A 1 113 ? 6.405 -5.565 -2.129 1.00 92.56 113 ALA A CA 1
ATOM 832 C C . ALA A 1 113 ? 7.620 -4.756 -2.603 1.00 92.56 113 ALA A C 1
ATOM 834 O O . ALA A 1 113 ? 8.225 -5.101 -3.620 1.00 92.56 113 ALA A O 1
ATOM 835 N N . TRP A 1 114 ? 8.035 -3.736 -1.848 1.00 93.25 114 TRP A N 1
ATOM 836 C CA . TRP A 1 114 ? 9.229 -2.955 -2.175 1.00 93.25 114 TRP A CA 1
ATOM 837 C C . TRP A 1 114 ? 10.521 -3.767 -2.067 1.00 93.25 114 TRP A C 1
ATOM 839 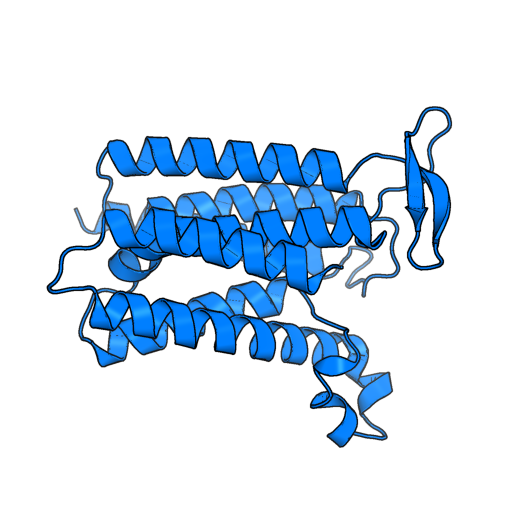O O . TRP A 1 114 ? 11.360 -3.691 -2.965 1.00 93.25 114 TRP A O 1
ATOM 849 N N . LEU A 1 115 ? 10.657 -4.606 -1.034 1.00 92.75 115 LEU A N 1
ATOM 850 C CA . LEU A 1 115 ? 11.763 -5.565 -0.924 1.00 92.75 115 LEU A CA 1
ATOM 851 C C . LEU A 1 115 ? 11.749 -6.552 -2.094 1.00 92.75 115 LEU A C 1
ATOM 853 O O . LEU A 1 115 ? 12.779 -6.804 -2.715 1.00 92.75 115 LEU A O 1
ATOM 857 N N . GLY A 1 116 ? 10.572 -7.071 -2.443 1.00 90.94 116 GLY A N 1
ATOM 858 C CA . GLY A 1 116 ? 10.396 -7.936 -3.599 1.00 90.94 116 GLY A CA 1
ATOM 859 C C . GLY A 1 116 ? 10.849 -7.264 -4.894 1.00 90.94 116 GLY A C 1
ATOM 860 O O . GLY A 1 116 ? 11.510 -7.910 -5.711 1.00 90.94 116 GLY A O 1
ATOM 861 N N . CYS A 1 117 ? 10.536 -5.977 -5.077 1.00 89.31 117 CYS A N 1
ATOM 862 C CA . CYS A 1 117 ? 10.980 -5.225 -6.245 1.00 89.31 117 CYS A CA 1
ATOM 863 C C . CYS A 1 117 ? 12.470 -4.912 -6.247 1.00 89.31 117 CYS A C 1
ATOM 865 O O . CYS A 1 117 ? 13.078 -4.997 -7.312 1.00 89.31 117 CYS A O 1
ATOM 867 N N . ALA A 1 118 ? 13.076 -4.636 -5.092 1.00 88.69 118 ALA A N 1
ATOM 868 C CA . ALA A 1 118 ? 14.524 -4.490 -4.981 1.00 88.69 118 ALA A CA 1
ATOM 869 C C . ALA A 1 118 ? 15.261 -5.774 -5.408 1.00 88.69 118 ALA A C 1
ATOM 871 O O . ALA A 1 118 ? 16.271 -5.697 -6.099 1.00 88.69 118 ALA A O 1
ATOM 872 N N . LEU A 1 119 ? 14.726 -6.952 -5.063 1.00 87.75 119 LEU A N 1
ATOM 873 C CA . LEU A 1 119 ? 15.311 -8.243 -5.446 1.00 87.75 119 LEU A CA 1
ATOM 874 C C . LEU A 1 119 ? 15.086 -8.604 -6.921 1.00 87.75 119 LEU A C 1
ATOM 876 O O . LEU A 1 119 ? 15.937 -9.247 -7.528 1.00 87.75 119 LEU A O 1
ATOM 880 N N . LYS A 1 120 ? 13.926 -8.249 -7.488 1.00 86.38 120 LYS A N 1
ATOM 881 C CA . LYS A 1 120 ? 13.569 -8.587 -8.878 1.00 86.38 120 LYS A CA 1
ATOM 882 C C . LYS A 1 120 ? 14.068 -7.550 -9.896 1.00 86.38 120 LYS A C 1
ATOM 884 O O . LYS A 1 120 ? 14.145 -7.871 -11.073 1.00 86.38 120 LYS A O 1
ATOM 889 N N . GLY A 1 121 ? 14.362 -6.324 -9.465 1.00 83.25 121 GLY A N 1
ATOM 890 C CA . GLY A 1 121 ? 14.643 -5.206 -10.369 1.00 83.25 121 GLY A CA 1
ATOM 891 C C . GLY A 1 121 ? 13.383 -4.587 -10.982 1.00 83.25 121 GLY A C 1
ATOM 892 O O . GLY A 1 121 ? 13.421 -4.143 -12.123 1.00 83.25 121 GLY A O 1
ATOM 893 N N . CYS A 1 122 ? 12.252 -4.559 -10.259 1.00 84.00 122 CYS A N 1
ATOM 894 C CA . CYS A 1 122 ? 11.060 -3.805 -10.687 1.00 84.00 122 CYS A CA 1
ATOM 895 C C . CYS A 1 122 ? 10.987 -2.408 -10.064 1.00 84.00 122 CYS A C 1
ATOM 897 O O . CYS A 1 122 ? 11.633 -2.143 -9.047 1.00 84.00 122 CYS A O 1
ATOM 899 N N . ALA A 1 123 ? 10.198 -1.523 -10.690 1.00 84.12 123 ALA A N 1
ATOM 900 C CA . ALA A 1 123 ? 9.989 -0.135 -10.266 1.00 84.12 123 ALA A CA 1
ATOM 901 C C . ALA A 1 123 ? 11.312 0.627 -10.036 1.00 84.12 123 ALA A C 1
ATOM 903 O O . ALA A 1 123 ? 11.509 1.274 -9.006 1.00 84.12 123 ALA A O 1
ATOM 904 N N . TYR A 1 124 ? 12.249 0.489 -10.979 1.00 87.12 124 TYR A N 1
ATOM 905 C CA . TYR A 1 124 ? 13.577 1.089 -10.893 1.00 87.12 124 TYR A CA 1
ATOM 906 C C . TYR A 1 124 ? 13.579 2.563 -11.321 1.00 87.12 124 TYR A C 1
ATOM 908 O O . TYR A 1 124 ? 12.763 3.013 -12.129 1.00 87.12 124 TYR A O 1
ATOM 916 N N . GLY A 1 125 ? 14.538 3.317 -10.781 1.00 88.75 125 GLY A N 1
ATOM 917 C CA . GLY A 1 125 ? 14.752 4.718 -11.132 1.00 88.75 125 GLY A CA 1
ATOM 918 C C . GLY A 1 125 ? 15.564 4.925 -12.421 1.00 88.75 125 GLY A C 1
ATOM 919 O O . GLY A 1 125 ? 16.158 3.979 -12.961 1.00 88.75 125 GLY A O 1
ATOM 920 N N . PRO A 1 126 ? 15.628 6.170 -12.927 1.00 88.88 126 PRO A N 1
ATOM 921 C CA . PRO A 1 126 ? 16.416 6.518 -14.102 1.00 88.88 126 PRO A CA 1
ATOM 922 C C . PRO A 1 126 ? 17.909 6.276 -13.871 1.00 88.88 126 PRO A C 1
ATOM 924 O O . PRO A 1 126 ? 18.396 6.277 -12.736 1.00 88.88 126 PRO A O 1
ATOM 927 N N . ALA A 1 127 ? 18.635 6.069 -14.970 1.00 89.19 127 ALA A N 1
ATOM 928 C CA . ALA A 1 127 ? 20.088 5.983 -14.940 1.00 89.19 127 ALA A CA 1
ATOM 929 C C . ALA A 1 127 ? 20.697 7.350 -14.586 1.00 89.19 127 ALA A C 1
ATOM 931 O O . ALA A 1 127 ? 20.211 8.385 -15.042 1.00 89.19 127 ALA A O 1
ATOM 932 N N . MET A 1 128 ? 21.759 7.354 -13.780 1.00 89.44 128 MET A N 1
ATOM 933 C CA . MET A 1 128 ? 22.471 8.567 -13.380 1.00 89.44 128 MET A CA 1
ATOM 934 C C . MET A 1 128 ? 23.979 8.297 -13.208 1.00 89.44 128 MET A C 1
ATOM 936 O O . MET A 1 128 ? 24.339 7.217 -12.740 1.00 89.44 128 MET A O 1
ATOM 940 N N . PRO A 1 129 ? 24.872 9.263 -13.506 1.00 84.06 129 PRO A N 1
ATOM 941 C CA . PRO A 1 129 ? 26.329 9.050 -13.496 1.00 84.06 129 PRO A CA 1
ATOM 942 C C . PRO A 1 129 ? 26.941 8.583 -12.160 1.00 84.06 129 PRO A C 1
ATOM 944 O O . PRO A 1 129 ? 28.017 8.001 -12.162 1.00 84.06 129 PRO A O 1
ATOM 947 N N . HIS A 1 130 ? 26.252 8.793 -11.032 1.00 86.00 130 HIS A N 1
ATOM 948 C CA . HIS A 1 130 ? 26.694 8.402 -9.682 1.00 86.00 130 HIS A CA 1
ATOM 949 C C . HIS A 1 130 ? 25.642 7.545 -8.952 1.00 86.00 130 HIS A C 1
ATOM 951 O O . HIS A 1 130 ? 25.445 7.666 -7.744 1.00 86.00 130 HIS A O 1
ATOM 957 N N . GLY A 1 131 ? 24.891 6.739 -9.706 1.00 86.31 131 GLY A N 1
ATOM 958 C CA . GLY A 1 131 ? 23.832 5.883 -9.173 1.00 86.31 131 GLY A CA 1
ATOM 959 C C . GLY A 1 131 ? 24.354 4.569 -8.597 1.00 86.31 131 GLY A C 1
ATOM 960 O O . GLY A 1 131 ? 25.508 4.193 -8.790 1.00 86.31 131 GLY A O 1
ATOM 961 N N . TRP A 1 132 ? 23.479 3.833 -7.918 1.00 86.19 132 TRP A N 1
ATOM 962 C CA . TRP A 1 132 ? 23.794 2.486 -7.441 1.00 86.19 132 TRP A CA 1
ATOM 963 C C . TRP A 1 132 ? 23.657 1.464 -8.572 1.00 86.19 132 TRP A C 1
ATOM 965 O O . TRP A 1 132 ? 22.772 1.631 -9.415 1.00 86.19 132 TRP A O 1
ATOM 975 N N . PRO A 1 133 ? 24.487 0.404 -8.602 1.00 87.50 133 PRO A N 1
ATOM 976 C CA . PRO A 1 133 ? 24.409 -0.635 -9.623 1.00 87.50 133 PRO A CA 1
ATOM 977 C C . PRO A 1 133 ? 23.171 -1.505 -9.380 1.00 87.50 133 PRO A C 1
ATOM 979 O O . PRO A 1 133 ? 23.229 -2.516 -8.684 1.00 87.50 133 PRO A O 1
ATOM 982 N N . LEU A 1 134 ? 22.031 -1.083 -9.925 1.00 87.56 134 LEU A N 1
ATOM 983 C CA . LEU A 1 134 ? 20.741 -1.727 -9.697 1.00 87.56 134 LEU A CA 1
ATOM 984 C C . LEU A 1 134 ? 20.234 -2.406 -10.972 1.00 87.56 134 LEU A C 1
ATOM 986 O O . LEU A 1 134 ? 20.380 -1.836 -12.062 1.00 87.56 134 LEU A O 1
ATOM 990 N N . PRO A 1 135 ? 19.640 -3.607 -10.847 1.00 85.75 135 PRO A N 1
ATOM 991 C CA . PRO A 1 135 ? 19.111 -4.338 -11.987 1.00 85.75 135 PRO A CA 1
ATOM 992 C C . PRO A 1 135 ? 17.870 -3.643 -12.560 1.00 85.75 135 PRO A C 1
ATOM 994 O O . PRO A 1 135 ? 17.047 -3.099 -11.819 1.00 85.75 135 PRO A O 1
ATOM 997 N N . ASP A 1 136 ? 17.740 -3.679 -13.884 1.00 83.56 136 ASP A N 1
ATOM 998 C CA . ASP A 1 136 ? 16.476 -3.433 -14.578 1.00 83.56 136 ASP A CA 1
ATOM 999 C C . ASP A 1 136 ? 15.623 -4.711 -14.669 1.00 83.56 136 ASP A C 1
ATOM 1001 O O . ASP A 1 136 ? 16.007 -5.779 -14.188 1.00 83.56 136 ASP A O 1
ATOM 1005 N N . GLU A 1 137 ? 14.461 -4.611 -15.314 1.00 81.69 137 GLU A N 1
ATOM 1006 C CA . GLU A 1 137 ? 13.545 -5.740 -15.526 1.00 81.69 137 GLU A CA 1
ATOM 1007 C C . GLU A 1 137 ? 14.148 -6.883 -16.364 1.00 81.69 137 GLU A C 1
ATOM 1009 O O . GLU A 1 137 ? 13.690 -8.022 -16.268 1.00 81.69 137 GLU A O 1
ATOM 1014 N N . ALA A 1 138 ? 15.194 -6.597 -17.148 1.00 81.44 138 ALA A N 1
ATOM 1015 C CA . ALA A 1 138 ? 15.955 -7.572 -17.925 1.00 81.44 138 ALA A CA 1
ATOM 1016 C C . ALA A 1 138 ? 17.178 -8.118 -17.160 1.00 81.44 138 ALA A C 1
ATOM 1018 O O . ALA A 1 138 ? 17.959 -8.888 -17.716 1.00 81.44 138 ALA A O 1
ATOM 1019 N N . GLY A 1 139 ? 17.369 -7.714 -15.900 1.00 80.50 139 GLY A N 1
ATOM 1020 C CA . GLY A 1 139 ? 18.505 -8.107 -15.067 1.00 80.50 139 GLY A CA 1
ATOM 1021 C C . GLY A 1 139 ? 19.812 -7.380 -15.393 1.00 80.50 139 GLY A C 1
ATOM 1022 O O . GLY A 1 139 ? 20.858 -7.743 -14.856 1.00 80.50 139 GLY A O 1
ATOM 1023 N N . ARG A 1 140 ? 19.796 -6.347 -16.244 1.00 83.12 140 ARG A N 1
ATOM 1024 C CA . ARG A 1 140 ? 20.992 -5.555 -16.554 1.00 83.12 140 ARG A CA 1
ATOM 1025 C C . ARG A 1 140 ? 21.213 -4.505 -15.475 1.00 83.12 140 ARG A C 1
ATOM 1027 O O . ARG A 1 140 ? 20.374 -3.631 -15.250 1.00 83.12 140 ARG A O 1
ATOM 1034 N N . GLY A 1 141 ? 22.370 -4.580 -14.826 1.00 85.31 141 GLY A N 1
ATOM 1035 C CA . GLY A 1 141 ? 22.811 -3.578 -13.865 1.00 85.31 141 GLY A CA 1
ATOM 1036 C C . GLY A 1 141 ? 23.214 -2.281 -14.563 1.00 85.31 141 GLY A C 1
ATOM 1037 O O . GLY A 1 141 ? 24.029 -2.296 -15.483 1.00 85.31 141 GLY A O 1
ATOM 1038 N N . ALA A 1 142 ? 22.670 -1.157 -14.108 1.00 86.12 142 ALA A N 1
ATOM 1039 C CA . ALA A 1 142 ? 23.120 0.175 -14.503 1.00 86.12 142 ALA A CA 1
ATOM 1040 C C . ALA A 1 142 ? 23.178 1.081 -13.264 1.00 86.12 142 ALA A C 1
ATOM 1042 O O . ALA A 1 142 ? 22.441 0.829 -12.306 1.00 86.12 142 ALA A O 1
ATOM 1043 N N . PRO A 1 143 ? 24.020 2.131 -13.254 1.00 91.69 143 PRO A N 1
ATOM 1044 C CA . PRO A 1 143 ? 24.021 3.101 -12.169 1.00 91.69 143 PRO A CA 1
ATOM 1045 C C . PRO A 1 143 ? 22.701 3.881 -12.208 1.00 91.69 143 PRO A C 1
ATOM 1047 O O . PRO A 1 143 ? 22.460 4.679 -13.114 1.00 91.69 143 PRO A O 1
ATOM 1050 N N . ARG A 1 144 ? 21.809 3.608 -11.255 1.00 91.25 144 ARG A N 1
ATOM 1051 C CA . ARG A 1 144 ? 20.442 4.146 -11.198 1.00 91.25 144 ARG A CA 1
ATOM 1052 C C . ARG A 1 144 ? 20.167 4.833 -9.868 1.00 91.25 144 ARG A C 1
ATOM 1054 O O . ARG A 1 144 ? 20.820 4.560 -8.861 1.00 91.25 144 ARG A O 1
ATOM 1061 N N . VAL A 1 145 ? 19.154 5.696 -9.858 1.00 90.81 145 VAL A N 1
ATOM 1062 C CA . VAL A 1 145 ? 18.573 6.203 -8.608 1.00 90.81 145 VAL A CA 1
ATOM 1063 C C . VAL A 1 145 ? 18.030 5.008 -7.805 1.00 90.81 145 VAL A C 1
ATOM 1065 O O . VAL A 1 145 ? 17.242 4.235 -8.362 1.00 90.81 145 VAL A O 1
ATOM 1068 N N . PRO A 1 146 ? 18.394 4.841 -6.517 1.00 90.56 146 PRO A N 1
ATOM 1069 C CA . PRO A 1 146 ? 17.972 3.710 -5.690 1.00 90.56 146 PRO A CA 1
ATOM 1070 C C . PRO A 1 146 ? 16.536 3.856 -5.186 1.00 90.56 146 PRO A C 1
ATOM 1072 O O . PRO A 1 146 ? 16.256 3.907 -3.989 1.00 90.56 146 PRO A O 1
ATOM 1075 N N . LEU A 1 147 ? 15.606 3.927 -6.133 1.00 91.50 147 LEU A N 1
ATOM 1076 C CA . LEU A 1 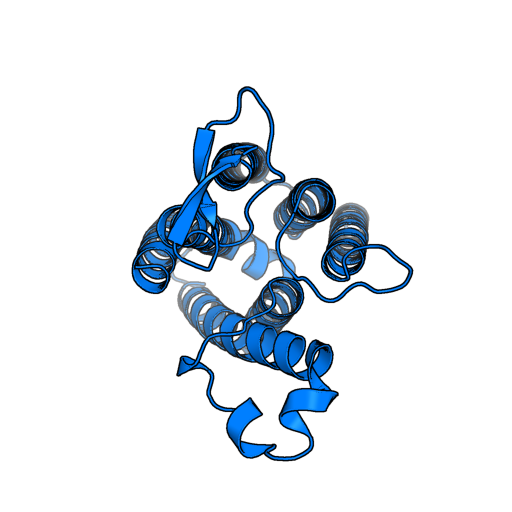147 ? 14.215 4.272 -5.895 1.00 91.50 147 LEU A CA 1
ATOM 1077 C C . LEU A 1 147 ? 13.517 3.285 -4.955 1.00 91.50 147 LEU A C 1
ATOM 1079 O O . LEU A 1 147 ? 12.764 3.709 -4.085 1.00 91.50 147 LEU A O 1
ATOM 1083 N N . GLN A 1 148 ? 13.815 1.989 -5.062 1.00 91.94 148 GLN A N 1
ATOM 1084 C CA . GLN A 1 148 ? 13.244 0.967 -4.183 1.00 91.94 148 GLN A CA 1
ATOM 1085 C C . GLN A 1 148 ? 13.732 1.124 -2.737 1.00 91.94 148 GLN A C 1
ATOM 1087 O O . GLN A 1 148 ? 12.947 0.961 -1.807 1.00 91.94 148 GLN A O 1
ATOM 1092 N N . ALA A 1 149 ? 15.003 1.488 -2.532 1.00 91.75 149 ALA A N 1
ATOM 1093 C CA . ALA A 1 149 ? 15.539 1.753 -1.197 1.00 91.75 149 ALA A CA 1
ATOM 1094 C C . ALA A 1 149 ? 14.914 3.020 -0.594 1.00 91.75 149 ALA A C 1
ATOM 1096 O O . ALA A 1 149 ? 14.498 3.010 0.563 1.00 91.75 149 ALA A O 1
ATOM 1097 N N . LEU A 1 150 ? 14.768 4.083 -1.393 1.00 93.12 150 LEU A N 1
ATOM 1098 C CA . LEU A 1 150 ? 14.070 5.302 -0.977 1.00 93.12 150 LEU A CA 1
ATOM 1099 C C . LEU A 1 150 ? 12.603 5.018 -0.619 1.00 93.12 150 LEU A C 1
ATOM 1101 O O . LEU A 1 150 ? 12.117 5.494 0.406 1.00 93.12 150 LEU A O 1
ATOM 1105 N N . ALA A 1 151 ? 11.914 4.198 -1.415 1.00 93.62 151 ALA A N 1
ATOM 1106 C CA . ALA A 1 151 ? 10.539 3.790 -1.153 1.00 93.62 151 ALA A CA 1
ATOM 1107 C C . ALA A 1 151 ? 10.414 2.916 0.108 1.00 93.62 151 ALA A C 1
ATOM 1109 O O . ALA A 1 151 ? 9.454 3.080 0.861 1.00 93.62 151 ALA A O 1
ATOM 1110 N N . LEU A 1 152 ? 11.387 2.038 0.386 1.00 94.62 152 LEU A N 1
ATOM 1111 C CA . LEU A 1 152 ? 11.451 1.251 1.624 1.00 94.62 152 LEU A CA 1
ATOM 1112 C C . LEU A 1 152 ? 11.630 2.131 2.851 1.00 94.62 152 LEU A C 1
ATOM 1114 O O . LEU A 1 152 ? 10.884 1.981 3.821 1.00 94.62 152 LEU A O 1
ATOM 1118 N N . VAL A 1 153 ? 12.586 3.059 2.803 1.00 95.25 153 VAL A N 1
ATOM 1119 C CA . VAL A 1 153 ? 12.819 4.013 3.891 1.00 95.25 153 VAL A CA 1
ATOM 1120 C C . VAL A 1 153 ? 11.563 4.848 4.108 1.00 95.25 153 VAL A C 1
ATOM 1122 O O . VAL A 1 153 ? 11.040 4.869 5.217 1.00 95.25 153 VAL A O 1
ATOM 1125 N N . GLY A 1 154 ? 11.004 5.441 3.051 1.00 94.88 154 GLY A N 1
ATOM 1126 C CA . GLY A 1 154 ? 9.804 6.268 3.157 1.00 94.88 154 GLY A CA 1
ATOM 1127 C C . GLY A 1 154 ? 8.575 5.502 3.658 1.00 94.88 154 GLY A C 1
ATOM 1128 O O . GLY A 1 154 ? 7.861 6.002 4.525 1.00 94.88 154 GLY A O 1
ATOM 1129 N N . SER A 1 155 ? 8.358 4.266 3.197 1.00 94.69 155 SER A N 1
ATOM 1130 C CA . SER A 1 155 ? 7.273 3.402 3.693 1.00 94.69 155 SER A CA 1
ATOM 1131 C C . SER A 1 155 ? 7.475 3.009 5.160 1.00 94.69 155 SER A C 1
ATOM 1133 O O . SER A 1 155 ? 6.511 2.963 5.921 1.00 94.69 155 SER A O 1
ATOM 1135 N N . SER A 1 156 ? 8.720 2.766 5.583 1.00 94.62 156 SER A N 1
ATOM 1136 C CA . SER A 1 156 ? 9.048 2.435 6.977 1.00 94.62 156 SER A CA 1
ATOM 1137 C C . SER A 1 156 ? 8.866 3.642 7.896 1.00 94.62 156 SER A C 1
ATOM 1139 O O . SER A 1 156 ? 8.289 3.519 8.975 1.00 94.62 156 SER A O 1
ATOM 1141 N N . THR A 1 157 ? 9.299 4.826 7.455 1.00 94.69 157 THR A N 1
ATOM 1142 C CA . THR A 1 157 ? 9.068 6.088 8.165 1.00 94.69 157 THR A CA 1
ATOM 1143 C C . THR A 1 157 ? 7.578 6.380 8.277 1.00 94.69 157 THR A C 1
ATOM 1145 O O . THR A 1 157 ? 7.114 6.741 9.355 1.00 94.69 157 THR A O 1
ATOM 1148 N N . LEU A 1 158 ? 6.807 6.172 7.205 1.00 94.62 158 LEU A N 1
ATOM 1149 C CA . LEU A 1 158 ? 5.356 6.326 7.235 1.00 94.62 158 LEU A CA 1
ATOM 1150 C C . LEU A 1 158 ? 4.713 5.374 8.248 1.00 94.62 158 LEU A C 1
ATOM 1152 O O . LEU A 1 158 ? 3.916 5.823 9.067 1.00 94.62 158 LEU A O 1
ATOM 1156 N N . LEU A 1 159 ? 5.079 4.088 8.233 1.00 93.62 159 LEU A N 1
ATOM 1157 C CA . LEU A 1 159 ? 4.601 3.118 9.221 1.00 93.62 159 LEU A CA 1
ATOM 1158 C C . LEU A 1 159 ? 4.919 3.582 10.645 1.00 93.62 159 LEU A C 1
ATOM 1160 O O . LEU A 1 159 ? 4.033 3.588 11.495 1.00 93.62 159 LEU A O 1
ATOM 1164 N N . TRP A 1 160 ? 6.151 4.024 10.900 1.00 94.44 160 TRP A N 1
ATOM 1165 C CA . TRP A 1 160 ? 6.539 4.556 12.203 1.00 94.44 160 TRP A CA 1
ATOM 1166 C C . TRP A 1 160 ? 5.675 5.760 12.605 1.00 94.44 160 TRP A C 1
ATOM 1168 O O . TRP A 1 160 ? 5.146 5.783 13.715 1.00 94.44 160 TRP A O 1
ATOM 1178 N N . VAL A 1 161 ? 5.459 6.732 11.714 1.00 94.38 161 VAL A N 1
ATOM 1179 C CA . VAL A 1 161 ? 4.599 7.899 11.983 1.00 94.38 161 VAL A CA 1
ATOM 1180 C C . VAL A 1 161 ? 3.171 7.469 12.310 1.00 94.38 161 VAL A C 1
ATOM 1182 O O . VAL A 1 161 ? 2.598 7.953 13.288 1.00 94.38 161 VAL A O 1
ATOM 1185 N N . VAL A 1 162 ? 2.587 6.560 11.526 1.00 93.56 162 VAL A N 1
ATOM 1186 C CA . VAL A 1 162 ? 1.200 6.145 11.748 1.00 93.56 162 VAL A CA 1
ATOM 1187 C C . VAL A 1 162 ? 1.062 5.283 13.002 1.00 93.56 162 VAL A C 1
ATOM 1189 O O . VAL A 1 162 ? 0.085 5.440 13.729 1.00 93.56 162 VAL A O 1
ATOM 1192 N N . GLU A 1 163 ? 2.042 4.448 13.342 1.00 91.88 163 GLU A N 1
ATOM 1193 C CA . GLU A 1 163 ? 2.020 3.701 14.603 1.00 91.88 163 GLU A CA 1
ATOM 1194 C C . GLU A 1 163 ? 2.103 4.645 15.811 1.00 91.88 163 GLU A C 1
ATOM 1196 O O . GLU A 1 163 ? 1.306 4.534 16.742 1.00 91.88 163 GLU A O 1
ATOM 1201 N N . ASN A 1 164 ? 2.975 5.659 15.759 1.00 92.94 164 ASN A N 1
ATOM 1202 C CA . ASN A 1 164 ? 3.016 6.720 16.772 1.00 92.94 164 ASN A CA 1
ATOM 1203 C C . ASN A 1 164 ? 1.721 7.541 16.830 1.00 92.94 164 ASN A C 1
ATOM 1205 O O . ASN A 1 164 ? 1.386 8.104 17.869 1.00 92.94 164 ASN A O 1
ATOM 1209 N N . LEU A 1 165 ? 0.9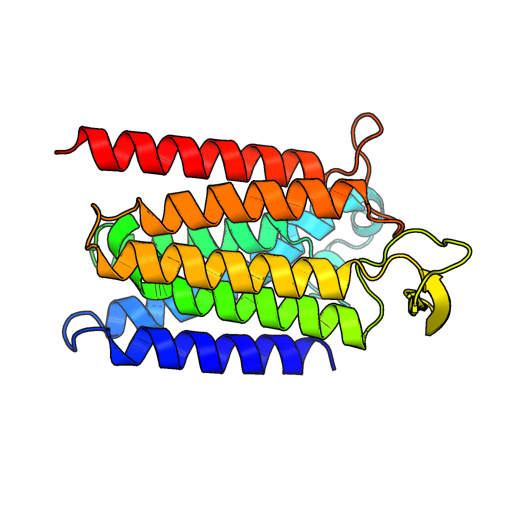84 7.642 15.724 1.00 91.69 165 LEU A N 1
ATOM 1210 C CA . LEU A 1 165 ? -0.340 8.249 15.723 1.00 91.69 165 LEU A CA 1
ATOM 1211 C C . LEU A 1 165 ? -1.365 7.325 16.395 1.00 91.69 165 LEU A C 1
ATOM 1213 O O . LEU A 1 165 ? -2.165 7.811 17.188 1.00 91.69 165 LEU A O 1
ATOM 1217 N N . ARG A 1 166 ? -1.321 6.008 16.152 1.00 90.56 166 ARG A N 1
ATOM 1218 C CA . ARG A 1 166 ? -2.219 5.013 16.773 1.00 90.56 166 ARG A CA 1
ATOM 1219 C C . ARG A 1 166 ? -2.078 4.974 18.293 1.00 90.56 166 ARG A C 1
ATOM 1221 O O . ARG A 1 166 ? -3.092 4.886 18.984 1.00 90.56 166 ARG A O 1
ATOM 1228 N N . THR A 1 167 ? -0.866 5.127 18.832 1.00 89.44 167 THR A N 1
ATOM 1229 C CA . THR A 1 167 ? -0.651 5.175 20.293 1.00 89.44 167 THR A CA 1
ATOM 1230 C C . THR A 1 167 ? -1.338 6.369 20.962 1.00 89.44 167 THR A C 1
ATOM 1232 O O . THR A 1 167 ? -1.698 6.286 22.135 1.00 89.44 167 THR A O 1
ATOM 1235 N N . ARG A 1 168 ? -1.618 7.447 20.214 1.00 91.50 168 ARG A N 1
ATOM 1236 C CA . ARG A 1 168 ? -2.385 8.614 20.691 1.00 91.50 168 ARG A CA 1
ATOM 1237 C C . ARG A 1 168 ? -3.902 8.399 20.699 1.00 91.50 168 ARG A C 1
ATOM 1239 O O . ARG A 1 168 ? -4.629 9.320 21.056 1.00 91.50 168 ARG A O 1
ATOM 1246 N N . ARG A 1 169 ? -4.381 7.215 20.296 1.00 88.62 169 ARG A N 1
ATOM 1247 C CA . ARG A 1 169 ? -5.805 6.831 20.238 1.00 88.62 169 ARG A CA 1
ATOM 1248 C C . ARG A 1 169 ? -6.693 7.875 19.528 1.00 88.62 169 ARG A C 1
ATOM 1250 O O . ARG A 1 169 ? -7.658 8.372 20.114 1.00 88.62 169 ARG A O 1
ATOM 1257 N N . PRO A 1 170 ? -6.369 8.255 18.278 1.00 91.88 170 PRO A N 1
ATOM 1258 C CA . PRO A 1 170 ? -7.218 9.134 17.483 1.00 91.88 170 PRO A CA 1
ATOM 1259 C C . PRO A 1 170 ? -8.558 8.445 17.159 1.00 91.88 170 PRO A C 1
ATOM 1261 O O . PRO A 1 170 ? -8.697 7.240 17.376 1.00 91.88 170 PRO A O 1
ATOM 1264 N N . PRO A 1 171 ? -9.549 9.184 16.628 1.00 92.94 171 PRO A N 1
ATOM 1265 C CA . PRO A 1 171 ? -10.796 8.585 16.163 1.00 92.94 171 PRO A CA 1
ATOM 1266 C C . PRO A 1 171 ? -10.540 7.465 15.150 1.00 92.94 171 PRO A C 1
ATOM 1268 O O . PRO A 1 171 ? -9.605 7.597 14.347 1.00 92.94 171 PRO A O 1
ATOM 1271 N N . PRO A 1 172 ? -11.384 6.417 15.136 1.00 92.69 172 PRO A N 1
ATOM 1272 C CA . PRO A 1 172 ? -11.323 5.382 14.114 1.00 92.69 172 PRO A CA 1
ATOM 1273 C C . PRO A 1 172 ? -11.338 5.990 12.709 1.00 92.69 172 PRO A C 1
ATOM 1275 O O . PRO A 1 172 ? -12.167 6.846 12.413 1.00 92.69 172 PRO A O 1
ATOM 1278 N N . GLY A 1 173 ? -10.436 5.540 11.843 1.00 93.44 173 GLY A N 1
ATOM 1279 C CA . GLY A 1 173 ? -10.290 5.979 10.456 1.00 93.44 173 GLY A CA 1
ATOM 1280 C C . GLY A 1 173 ? -9.207 7.036 10.248 1.00 93.44 173 GLY A C 1
ATOM 1281 O O . GLY A 1 173 ? -8.677 7.146 9.143 1.00 93.44 173 GLY A O 1
ATOM 1282 N N . VAL A 1 174 ? -8.798 7.773 11.288 1.00 95.50 174 VAL A N 1
ATOM 1283 C CA . VAL A 1 174 ? -7.704 8.755 11.174 1.00 95.50 174 VAL A CA 1
ATOM 1284 C C . VAL A 1 174 ? -6.348 8.090 10.877 1.00 95.50 174 VAL A C 1
ATOM 1286 O O . VAL A 1 174 ? -5.661 8.580 9.979 1.00 95.50 174 VAL A O 1
ATOM 1289 N N . PRO A 1 175 ? -5.934 6.995 11.549 1.00 96.25 175 PRO A N 1
ATOM 1290 C CA . PRO A 1 175 ? -4.713 6.267 11.199 1.00 96.25 175 PRO A CA 1
ATOM 1291 C C . PRO A 1 175 ? -4.718 5.738 9.762 1.00 96.25 175 PRO A C 1
ATOM 1293 O O . PRO A 1 175 ? -3.765 5.982 9.024 1.00 96.25 175 PRO A O 1
ATOM 1296 N N . THR A 1 176 ? -5.800 5.075 9.338 1.00 96.19 176 THR A N 1
ATOM 1297 C CA . THR A 1 176 ? -5.957 4.606 7.951 1.00 96.19 176 THR A CA 1
ATOM 1298 C C . THR A 1 176 ? -5.874 5.772 6.966 1.00 96.19 176 THR A C 1
ATOM 1300 O O . THR A 1 176 ? -5.138 5.701 5.984 1.00 96.19 176 THR A O 1
ATOM 1303 N N . GLY A 1 177 ? -6.562 6.882 7.242 1.00 96.50 177 GLY A N 1
ATOM 1304 C CA . GLY A 1 177 ? -6.518 8.071 6.394 1.00 96.50 177 GLY A CA 1
ATOM 1305 C C . GLY A 1 177 ? -5.122 8.694 6.312 1.00 96.50 177 GLY A C 1
ATOM 1306 O O . GLY A 1 177 ? -4.689 9.077 5.227 1.00 96.50 177 GLY A O 1
ATOM 1307 N N . ALA A 1 178 ? -4.371 8.718 7.418 1.00 96.88 178 ALA A N 1
ATOM 1308 C CA . ALA A 1 178 ? -2.983 9.180 7.439 1.00 96.88 178 ALA A CA 1
ATOM 1309 C C . ALA A 1 178 ? -2.056 8.266 6.622 1.00 96.88 178 ALA A C 1
ATOM 1311 O O . ALA A 1 178 ? -1.189 8.762 5.903 1.00 96.88 178 ALA A O 1
ATOM 1312 N N . ALA A 1 179 ? -2.264 6.948 6.681 1.00 96.69 179 ALA A N 1
ATOM 1313 C CA . ALA A 1 179 ? -1.522 5.992 5.867 1.00 96.69 179 ALA A CA 1
ATOM 1314 C C . ALA A 1 179 ? -1.832 6.137 4.369 1.00 96.69 179 ALA A C 1
ATOM 1316 O O . ALA A 1 179 ? -0.910 6.105 3.558 1.00 96.69 179 ALA A O 1
ATOM 1317 N N . LEU A 1 180 ? -3.098 6.351 3.992 1.00 96.88 180 LEU A N 1
ATOM 1318 C CA . LEU A 1 180 ? -3.492 6.604 2.600 1.00 96.88 180 LEU A CA 1
ATOM 1319 C C . LEU A 1 180 ? -2.925 7.928 2.079 1.00 96.88 180 LEU A C 1
ATOM 1321 O O . LEU A 1 180 ? -2.386 7.975 0.976 1.00 96.88 180 LEU A O 1
ATOM 1325 N N . LEU A 1 181 ? -2.984 8.986 2.889 1.00 97.12 181 LEU A N 1
ATOM 1326 C CA . LEU A 1 181 ? -2.432 10.295 2.551 1.00 97.12 181 LEU A CA 1
ATOM 1327 C C . LEU A 1 181 ? -0.914 10.226 2.368 1.00 97.12 181 LEU A C 1
ATOM 1329 O O . LEU A 1 181 ? -0.403 10.565 1.302 1.00 97.12 181 LEU A O 1
ATOM 1333 N N . GLY A 1 182 ? -0.187 9.757 3.384 1.00 96.12 182 GLY A N 1
ATOM 1334 C CA . GLY A 1 182 ? 1.272 9.684 3.332 1.00 96.12 182 GLY A CA 1
ATOM 1335 C C . GLY A 1 182 ? 1.767 8.670 2.302 1.00 96.12 182 GLY A C 1
ATOM 1336 O O . GLY A 1 182 ? 2.715 8.940 1.568 1.00 96.12 182 GLY A O 1
ATOM 1337 N N . GLY A 1 183 ? 1.079 7.532 2.184 1.00 95.38 183 GLY A N 1
ATOM 1338 C CA . GLY A 1 183 ? 1.360 6.523 1.169 1.00 95.38 183 GLY A CA 1
ATOM 1339 C C . GLY A 1 183 ? 1.120 7.065 -0.235 1.00 95.38 183 GLY A C 1
ATOM 1340 O O . GLY A 1 183 ? 1.914 6.801 -1.128 1.00 95.38 183 GLY A O 1
ATOM 1341 N N . GLY A 1 184 ? 0.077 7.874 -0.432 1.00 95.38 184 GLY A N 1
ATOM 1342 C CA . GLY A 1 184 ? -0.233 8.493 -1.719 1.00 95.38 184 GLY A CA 1
ATOM 1343 C C . GLY A 1 184 ? 0.818 9.516 -2.114 1.00 95.38 184 GLY A C 1
ATOM 1344 O O . GLY A 1 184 ? 1.299 9.494 -3.241 1.00 95.38 184 GLY A O 1
ATOM 1345 N N . MET A 1 185 ? 1.267 10.346 -1.173 1.00 95.56 185 MET A N 1
ATOM 1346 C CA . MET A 1 185 ? 2.373 11.277 -1.415 1.00 95.56 185 MET A CA 1
ATOM 1347 C C . MET A 1 185 ? 3.667 10.538 -1.782 1.00 95.56 185 MET A C 1
ATOM 1349 O O . MET A 1 185 ? 4.319 10.890 -2.766 1.00 95.56 185 MET A O 1
ATOM 1353 N N . LEU A 1 186 ? 4.006 9.476 -1.041 1.00 94.81 186 LEU A N 1
ATOM 1354 C CA . LEU A 1 186 ? 5.172 8.637 -1.317 1.00 94.81 186 LEU A CA 1
ATOM 1355 C C . LEU A 1 186 ? 5.077 7.986 -2.706 1.00 94.81 186 LEU A C 1
ATOM 1357 O O . LEU A 1 186 ? 6.008 8.094 -3.501 1.00 94.81 186 LEU A O 1
ATOM 1361 N N . MET A 1 187 ? 3.954 7.329 -3.010 1.00 92.00 187 MET A N 1
ATOM 1362 C CA . MET A 1 187 ? 3.738 6.640 -4.285 1.00 92.00 187 MET A CA 1
ATOM 1363 C C . MET A 1 187 ? 3.706 7.613 -5.459 1.00 92.00 187 MET A C 1
ATOM 1365 O O . MET A 1 187 ? 4.246 7.294 -6.513 1.00 92.00 187 MET A O 1
ATOM 1369 N N . GLY A 1 188 ? 3.134 8.805 -5.283 1.00 92.44 188 GLY A N 1
ATOM 1370 C CA . GLY A 1 188 ? 3.152 9.860 -6.293 1.00 92.44 188 GLY A CA 1
ATOM 1371 C C . GLY A 1 188 ? 4.578 10.305 -6.610 1.00 92.44 188 GLY A C 1
ATOM 1372 O O . GLY A 1 188 ? 4.966 10.325 -7.777 1.00 92.44 188 GLY A O 1
ATOM 1373 N N . GLY A 1 189 ? 5.390 10.572 -5.581 1.00 91.81 189 GLY A N 1
ATOM 1374 C CA . GLY A 1 189 ? 6.802 10.927 -5.753 1.00 91.81 189 GLY A CA 1
ATOM 1375 C C . GLY A 1 189 ? 7.615 9.817 -6.423 1.00 91.81 189 GLY A C 1
ATOM 1376 O O . GLY A 1 189 ? 8.345 10.069 -7.380 1.00 91.81 189 GLY A O 1
ATOM 1377 N N . VAL A 1 190 ? 7.437 8.571 -5.977 1.00 91.38 190 VAL A N 1
ATOM 1378 C CA . VAL A 1 190 ? 8.089 7.402 -6.582 1.00 91.38 190 VAL A CA 1
ATOM 1379 C C . VAL A 1 190 ? 7.653 7.217 -8.034 1.00 91.38 190 VAL A C 1
ATOM 1381 O O . VAL A 1 190 ? 8.492 6.978 -8.895 1.00 91.38 190 VAL A O 1
ATOM 1384 N N . SER A 1 191 ? 6.364 7.377 -8.332 1.00 89.94 191 SER A N 1
ATOM 1385 C CA . SER A 1 191 ? 5.811 7.229 -9.679 1.00 89.94 191 SER A CA 1
ATOM 1386 C C . SER A 1 191 ? 6.433 8.208 -10.678 1.00 89.94 191 SER A C 1
ATOM 1388 O O . SER A 1 191 ? 6.751 7.808 -11.794 1.00 89.94 191 SER A O 1
ATOM 1390 N N . LEU A 1 192 ? 6.688 9.456 -10.276 1.00 88.94 192 LEU A N 1
ATOM 1391 C CA . LEU A 1 192 ? 7.339 10.451 -11.136 1.00 88.94 192 LEU A CA 1
ATOM 1392 C C . LEU A 1 192 ? 8.813 10.135 -11.424 1.00 88.94 192 LEU A C 1
ATOM 1394 O O . LEU A 1 192 ? 9.332 10.529 -12.466 1.00 88.94 192 LEU A O 1
ATOM 1398 N N . LEU A 1 193 ? 9.479 9.426 -10.512 1.00 88.75 193 LEU A N 1
ATOM 1399 C CA . LEU A 1 193 ? 10.890 9.051 -10.614 1.00 88.75 193 LEU A CA 1
ATOM 1400 C C . LEU A 1 193 ? 11.098 7.642 -11.188 1.00 88.75 193 LEU A C 1
ATOM 1402 O O . LEU A 1 193 ? 12.231 7.168 -11.234 1.00 88.75 193 LEU A O 1
ATOM 1406 N N . ARG A 1 194 ? 10.032 6.957 -11.611 1.00 88.25 194 ARG A N 1
ATOM 1407 C CA . ARG A 1 194 ? 10.111 5.632 -12.235 1.00 88.25 194 ARG A CA 1
ATOM 1408 C C . ARG A 1 194 ? 10.538 5.729 -13.695 1.00 88.25 194 ARG A C 1
ATOM 1410 O O . ARG A 1 194 ? 10.055 6.578 -14.443 1.00 88.25 194 ARG A O 1
ATOM 1417 N N . ALA A 1 195 ? 11.436 4.831 -14.092 1.00 84.75 195 ALA A N 1
ATOM 1418 C CA . ALA A 1 195 ? 11.948 4.722 -15.458 1.00 84.75 195 ALA A CA 1
ATOM 1419 C C . ALA A 1 195 ? 11.519 3.426 -16.167 1.00 84.75 195 ALA A C 1
ATOM 1421 O O . ALA A 1 195 ? 11.965 3.164 -17.284 1.00 84.75 195 ALA A O 1
ATOM 1422 N N . ASP A 1 196 ? 10.697 2.601 -15.522 1.00 80.88 196 ASP A N 1
ATOM 1423 C CA . ASP A 1 196 ? 10.136 1.390 -16.110 1.00 80.88 196 ASP A CA 1
ATOM 1424 C C . ASP A 1 196 ? 8.959 1.705 -17.061 1.00 80.88 196 ASP A C 1
ATOM 1426 O O . ASP A 1 196 ? 8.351 2.780 -16.963 1.00 80.88 196 ASP A O 1
ATOM 1430 N N . PRO A 1 197 ? 8.644 0.811 -18.019 1.00 74.56 197 PRO A N 1
ATOM 1431 C CA . PRO A 1 197 ? 7.583 1.036 -18.997 1.00 74.56 197 PRO A CA 1
ATOM 1432 C C . PRO A 1 197 ? 6.196 0.897 -18.348 1.00 74.56 197 PRO A C 1
ATOM 1434 O O . PRO A 1 197 ? 5.557 -0.151 -18.396 1.00 74.56 197 PRO A O 1
ATOM 1437 N N . VAL A 1 198 ? 5.717 1.978 -17.727 1.00 80.00 198 VAL A N 1
ATOM 1438 C CA . VAL A 1 198 ? 4.371 2.063 -17.135 1.00 80.00 198 VAL A CA 1
ATOM 1439 C C . VAL A 1 198 ? 3.399 2.702 -18.123 1.00 80.00 198 VAL A C 1
ATOM 1441 O O . VAL A 1 198 ? 3.761 3.634 -18.843 1.00 80.00 198 VAL A O 1
ATOM 1444 N N . PHE A 1 199 ? 2.139 2.260 -18.117 1.00 80.62 199 PHE A N 1
ATOM 1445 C CA . PHE A 1 199 ? 1.062 2.929 -18.848 1.00 80.62 199 PHE A CA 1
ATOM 1446 C C . PHE A 1 199 ? 0.990 4.416 -18.455 1.00 80.62 199 PHE A C 1
ATOM 1448 O O . PHE A 1 199 ? 0.875 4.757 -17.273 1.00 80.62 199 PHE A O 1
ATOM 1455 N N . ARG A 1 200 ? 1.083 5.313 -19.444 1.00 81.81 200 ARG A N 1
ATOM 1456 C CA . ARG A 1 200 ? 1.050 6.768 -19.243 1.00 81.81 200 ARG A CA 1
ATOM 1457 C C . ARG A 1 200 ? -0.270 7.329 -19.745 1.00 81.81 200 ARG A C 1
ATOM 1459 O O . ARG A 1 200 ? -0.659 7.074 -20.880 1.00 81.81 200 ARG A O 1
ATOM 1466 N N . TRP A 1 201 ? -0.914 8.153 -18.929 1.00 79.12 201 TRP A N 1
ATOM 1467 C CA . TRP A 1 201 ? -2.138 8.858 -19.288 1.00 79.12 201 TRP A CA 1
ATOM 1468 C C . TRP A 1 201 ? -1.912 10.365 -19.180 1.00 79.12 201 TRP A C 1
ATOM 1470 O O . TRP A 1 201 ? -1.532 10.869 -18.123 1.00 79.12 201 TRP A O 1
ATOM 1480 N N . GLY A 1 202 ? -2.085 11.086 -20.292 1.00 81.12 202 GLY A N 1
ATOM 1481 C CA . GLY A 1 202 ? -1.827 12.531 -20.344 1.00 81.12 202 GLY A CA 1
ATOM 1482 C C . GLY A 1 202 ? -0.349 12.902 -20.172 1.00 81.12 202 GLY A C 1
ATOM 1483 O O . GLY A 1 202 ? -0.037 13.956 -19.633 1.00 81.12 202 GLY A O 1
ATOM 1484 N N . GLY A 1 203 ? 0.576 12.021 -20.570 1.00 80.75 203 GLY A N 1
ATOM 1485 C CA . GLY A 1 203 ? 2.019 12.264 -20.460 1.00 80.75 203 GLY A CA 1
ATOM 1486 C C . GLY A 1 203 ? 2.623 11.975 -19.082 1.00 80.75 203 GLY A C 1
ATOM 1487 O O . GLY A 1 203 ? 3.847 11.962 -18.972 1.00 80.75 203 GLY A O 1
ATOM 1488 N N . VAL A 1 204 ? 1.818 11.648 -18.066 1.00 85.81 204 VAL A N 1
ATOM 1489 C CA . VAL A 1 204 ? 2.266 11.199 -16.733 1.00 85.81 204 VAL A CA 1
ATOM 1490 C C . VAL A 1 204 ? 1.960 9.710 -16.519 1.00 85.81 204 VAL A C 1
ATOM 1492 O O . VAL A 1 204 ? 1.037 9.187 -17.147 1.00 85.81 204 VAL A O 1
ATOM 1495 N N . PRO A 1 205 ? 2.711 8.987 -15.668 1.00 87.12 205 PRO A N 1
ATOM 1496 C CA . PRO A 1 205 ? 2.384 7.600 -15.335 1.00 87.12 205 PRO A CA 1
ATOM 1497 C C . PRO A 1 205 ? 0.984 7.505 -14.712 1.00 87.12 205 PRO A C 1
ATOM 1499 O O . PRO A 1 205 ? 0.650 8.296 -13.834 1.00 87.12 205 PRO A O 1
ATOM 1502 N N . ALA A 1 206 ? 0.164 6.538 -15.127 1.00 86.00 206 ALA A N 1
ATOM 1503 C CA . ALA A 1 206 ? -1.202 6.389 -14.612 1.00 86.00 206 ALA A CA 1
ATOM 1504 C C . ALA A 1 206 ? -1.248 6.143 -13.092 1.00 86.00 206 ALA A C 1
ATOM 1506 O O . ALA A 1 206 ? -2.162 6.602 -12.407 1.00 86.00 206 ALA A O 1
ATOM 1507 N N . ASP A 1 207 ? -0.206 5.508 -12.556 1.00 87.25 207 ASP A N 1
ATOM 1508 C CA . ASP A 1 207 ? 0.016 5.318 -11.122 1.00 87.25 207 ASP A CA 1
ATOM 1509 C C . ASP A 1 207 ? 0.013 6.644 -10.334 1.00 87.25 207 ASP A C 1
ATOM 1511 O O . ASP A 1 207 ? -0.405 6.673 -9.178 1.00 87.25 207 ASP A O 1
ATOM 1515 N N . PHE A 1 208 ? 0.424 7.759 -10.948 1.00 90.56 208 PHE A N 1
ATOM 1516 C CA . PHE A 1 208 ? 0.401 9.075 -10.309 1.00 90.56 208 PHE A CA 1
ATOM 1517 C C . PHE A 1 208 ? -1.031 9.547 -10.022 1.00 90.56 208 PHE A C 1
ATOM 1519 O O . PHE A 1 208 ? -1.314 10.059 -8.939 1.00 90.56 208 PHE A O 1
ATOM 1526 N N . TRP A 1 209 ? -1.958 9.329 -10.958 1.00 89.94 209 TRP A N 1
ATOM 1527 C CA . TRP A 1 209 ? -3.369 9.680 -10.770 1.00 89.94 209 TRP A CA 1
ATOM 1528 C C . TRP A 1 209 ? -4.018 8.846 -9.669 1.00 89.94 209 TRP A C 1
ATOM 1530 O O . TRP A 1 209 ? -4.768 9.372 -8.846 1.00 89.94 209 TRP A O 1
ATOM 1540 N N . ALA A 1 210 ? -3.675 7.561 -9.600 1.00 91.75 210 ALA A N 1
ATOM 1541 C CA . ALA A 1 210 ? -4.094 6.706 -8.499 1.00 91.75 210 ALA A CA 1
ATOM 1542 C C . ALA A 1 210 ? -3.553 7.192 -7.148 1.00 91.75 210 ALA A C 1
ATOM 1544 O O . ALA A 1 210 ? -4.292 7.236 -6.165 1.00 91.75 210 ALA A O 1
ATOM 1545 N N . ALA A 1 211 ? -2.284 7.602 -7.101 1.00 93.81 211 ALA A N 1
ATOM 1546 C CA . ALA A 1 211 ? -1.681 8.176 -5.906 1.00 93.81 211 ALA A CA 1
ATOM 1547 C C . ALA A 1 211 ? -2.396 9.463 -5.465 1.00 93.81 211 ALA A C 1
ATOM 1549 O O . ALA A 1 211 ? -2.714 9.602 -4.285 1.00 93.81 211 ALA A O 1
ATOM 1550 N N . ALA A 1 212 ? -2.738 10.353 -6.401 1.00 94.31 212 ALA A N 1
ATOM 1551 C CA . ALA A 1 212 ? -3.531 11.549 -6.117 1.00 94.31 212 ALA A CA 1
ATOM 1552 C C . ALA A 1 212 ? -4.919 11.199 -5.550 1.00 94.31 212 ALA A C 1
ATOM 1554 O O . ALA A 1 212 ? -5.331 11.761 -4.535 1.00 94.31 212 ALA A O 1
ATOM 1555 N N . GLY A 1 213 ? -5.608 10.216 -6.139 1.00 95.25 213 GLY A N 1
ATOM 1556 C CA . GLY A 1 213 ? -6.872 9.699 -5.605 1.00 95.25 213 GLY A CA 1
ATOM 1557 C C . GLY A 1 213 ? -6.730 9.155 -4.181 1.00 95.25 213 GLY A C 1
ATOM 1558 O O . GLY A 1 213 ? -7.569 9.434 -3.325 1.00 95.25 213 GLY A O 1
ATOM 1559 N N . MET A 1 214 ? -5.632 8.452 -3.891 1.00 95.31 214 MET A N 1
ATOM 1560 C CA . MET A 1 214 ? -5.341 7.933 -2.553 1.00 95.31 214 MET A CA 1
ATOM 1561 C C . MET A 1 214 ? -5.092 9.054 -1.533 1.00 95.31 214 MET A C 1
ATOM 1563 O O . MET A 1 214 ? -5.576 8.968 -0.404 1.00 95.31 214 MET A O 1
ATOM 1567 N N . VAL A 1 215 ? -4.414 10.137 -1.936 1.00 96.94 215 VAL A N 1
ATOM 1568 C CA . VAL A 1 215 ? -4.234 11.338 -1.101 1.00 96.94 215 VAL A CA 1
ATOM 1569 C C . VAL A 1 215 ? -5.575 11.993 -0.779 1.00 96.94 215 VAL A C 1
ATOM 1571 O O . VAL A 1 215 ? -5.839 12.309 0.384 1.00 96.94 215 VAL A O 1
ATOM 1574 N N . LEU A 1 216 ? -6.436 12.171 -1.785 1.00 97.00 216 LEU A N 1
ATOM 1575 C CA . LEU A 1 216 ? -7.760 12.768 -1.605 1.00 97.00 216 LEU A CA 1
ATOM 1576 C C . LEU A 1 216 ? -8.635 11.913 -0.685 1.00 97.00 216 LEU A C 1
ATOM 1578 O O . LEU A 1 216 ? -9.219 12.441 0.260 1.00 97.00 216 LEU A O 1
ATOM 1582 N N . LEU A 1 217 ? -8.662 10.596 -0.903 1.00 96.00 217 LEU A N 1
ATOM 1583 C CA . LEU A 1 217 ? -9.405 9.655 -0.067 1.00 96.00 217 LEU A CA 1
ATOM 1584 C C . LEU A 1 217 ? -8.907 9.672 1.383 1.00 96.00 217 LEU A C 1
ATOM 1586 O O . LEU A 1 217 ? -9.713 9.755 2.308 1.00 96.00 217 LEU A O 1
ATOM 1590 N N . GLY A 1 218 ? -7.588 9.633 1.592 1.00 95.94 218 GLY A N 1
ATOM 1591 C CA . GLY A 1 218 ? -6.996 9.699 2.928 1.00 95.94 218 GLY A CA 1
ATOM 1592 C C . GLY A 1 218 ? -7.329 11.004 3.650 1.00 95.94 218 GLY A C 1
ATOM 1593 O O . GLY A 1 218 ? -7.713 10.987 4.820 1.00 95.94 218 GLY A O 1
ATOM 1594 N N . THR A 1 219 ? -7.268 12.129 2.934 1.00 96.69 219 THR A N 1
ATOM 1595 C CA . THR A 1 219 ? -7.637 13.450 3.464 1.00 96.69 219 THR A CA 1
ATOM 1596 C C . THR A 1 219 ? -9.115 13.503 3.845 1.00 96.69 219 THR A C 1
ATOM 1598 O O . THR A 1 219 ? -9.444 13.876 4.971 1.00 96.69 219 THR A O 1
ATOM 1601 N N . ALA A 1 220 ? -10.005 13.073 2.946 1.00 96.06 220 ALA A N 1
ATOM 1602 C CA . ALA A 1 220 ? -11.442 13.032 3.197 1.00 96.06 220 ALA A CA 1
ATOM 1603 C C . ALA A 1 220 ? -11.776 12.156 4.413 1.00 96.06 220 ALA A C 1
ATOM 1605 O O . ALA A 1 220 ? -12.547 12.569 5.278 1.00 96.06 220 ALA A O 1
ATOM 1606 N N . LEU A 1 221 ? -11.134 10.989 4.532 1.00 95.31 221 LEU A N 1
ATOM 1607 C CA . LEU A 1 221 ? -11.326 10.080 5.658 1.00 95.31 221 LEU A CA 1
ATOM 1608 C C . LEU A 1 221 ? -10.888 10.702 6.991 1.00 95.31 221 LEU A C 1
ATOM 1610 O O . LEU A 1 221 ? -11.593 10.555 7.989 1.00 95.31 221 LEU A O 1
ATOM 1614 N N . ILE A 1 222 ? -9.763 11.426 7.023 1.00 95.56 222 ILE A N 1
ATOM 1615 C CA . ILE A 1 222 ? -9.310 12.138 8.229 1.00 95.56 222 ILE A CA 1
ATOM 1616 C C . ILE A 1 222 ? -10.322 13.210 8.635 1.00 95.56 222 ILE A C 1
ATOM 1618 O O . ILE A 1 222 ? -10.656 13.309 9.816 1.00 95.56 222 ILE A O 1
ATOM 1622 N N . LEU A 1 223 ? -10.791 14.018 7.680 1.00 95.69 223 LEU A N 1
ATOM 1623 C CA . LEU A 1 223 ? -11.734 15.104 7.951 1.00 95.69 223 LEU A CA 1
ATOM 1624 C C . LEU A 1 223 ? -13.075 14.558 8.453 1.00 95.69 223 LEU A C 1
ATOM 1626 O O . LEU A 1 223 ? -13.560 15.003 9.491 1.00 95.69 223 LEU A O 1
ATOM 1630 N N . TRP A 1 224 ? -13.610 13.533 7.788 1.00 93.62 224 TRP A N 1
ATOM 1631 C CA . TRP A 1 224 ? -14.860 12.877 8.173 1.00 93.62 224 TRP A CA 1
ATOM 1632 C C . TRP A 1 224 ? -14.776 12.214 9.555 1.00 93.62 224 TRP A C 1
ATOM 1634 O O . TRP A 1 224 ? -15.657 12.377 10.394 1.00 93.62 224 TRP A O 1
ATOM 1644 N N . SER A 1 225 ? -13.671 11.526 9.850 1.00 92.38 225 SER A N 1
ATOM 1645 C CA . SER A 1 225 ? -13.483 10.869 11.154 1.00 92.38 225 SER A CA 1
ATOM 1646 C C . SER A 1 225 ? -13.309 11.867 12.308 1.00 92.38 225 SER A C 1
ATOM 1648 O O . SER A 1 225 ? -13.467 11.505 13.472 1.00 92.38 225 SER A O 1
ATOM 1650 N N . ARG A 1 226 ? -12.958 13.126 12.010 1.00 90.19 226 ARG A N 1
ATOM 1651 C CA . ARG A 1 226 ? -12.863 14.206 13.003 1.00 90.19 226 ARG A CA 1
ATOM 1652 C C . ARG A 1 226 ? -14.178 14.950 13.211 1.00 90.19 226 ARG A C 1
ATOM 1654 O O . ARG A 1 226 ? -14.356 15.480 14.299 1.00 90.19 226 ARG A O 1
ATOM 1661 N N . SER A 1 227 ? -15.059 14.999 12.210 1.00 88.00 227 SER A N 1
ATOM 1662 C CA . SER A 1 227 ? -16.350 15.693 12.307 1.00 88.00 227 SER A CA 1
ATOM 1663 C C . SER A 1 227 ? -17.413 14.920 13.087 1.00 88.00 227 SER A C 1
ATOM 1665 O O . SER A 1 227 ? -18.404 15.506 13.489 1.00 88.00 227 SER A O 1
ATOM 1667 N N . GLU A 1 228 ? -17.232 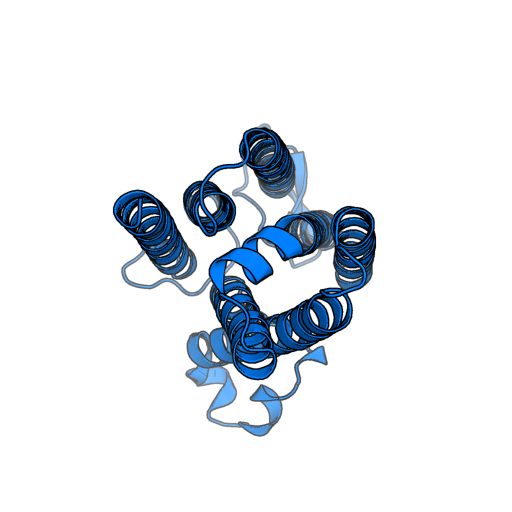13.614 13.286 1.00 77.69 228 GLU A N 1
ATOM 1668 C CA . GLU A 1 228 ? -18.136 12.775 14.091 1.00 77.69 228 GLU A CA 1
ATOM 1669 C C . GLU A 1 228 ? -17.808 12.784 15.600 1.00 77.69 228 GLU A C 1
ATOM 1671 O O . GLU A 1 228 ? -18.290 11.931 16.345 1.00 77.69 228 GLU A O 1
ATOM 1676 N N . ARG A 1 229 ? -16.965 13.723 16.047 1.00 58.56 229 ARG A N 1
ATOM 1677 C CA . ARG A 1 229 ? -16.747 14.042 17.465 1.00 58.56 229 ARG A CA 1
ATOM 1678 C C . ARG A 1 229 ? -17.664 15.170 17.903 1.00 58.56 229 ARG A C 1
ATOM 1680 O O . ARG A 1 229 ? -18.112 15.094 19.064 1.00 58.56 229 ARG A O 1
#

Mean predicted aligned error: 4.82 Å

pLDDT: mean 90.47, std 5.84, range [58.56, 97.12]

Nearest PDB structures (foldseek):
  5azc-assembly1_A  TM=7.549E-01  e=1.350E-08  Escherichia coli K-12
  2vig-assembly2_H  TM=4.084E-01  e=9.865E-01  Homo sapiens
  7szv-assembly1_B-2  TM=4.192E-01  e=2.804E+00  Mycobacterium marinum
  7szv-assembly1_A-2  TM=4.089E-01  e=2.804E+00  Mycobacterium marinum
  1buc-assembly1_A  TM=3.405E-01  e=1.544E+00  Megasphaera elsdenii

Sequence (229 aa):
MFGWAVGLGAMVGLWAAWRHTPPAQQEAFWEGAAWGAIGLVLGGRAAYVTAHWGAYAHHPVSALAFWEGGSAWPGAVAGYLLGVALAALRHGLPWRALSDALLPYAAGLSLGAWLGCALKGCAYGPAMPHGWPLPDEAGRGAPRVPLQALALVGSSTLLWVVENLRTRRPPPGVPTGAALLGGGMLMGGVSLLRADPVFRWGGVPADFWAAAGMVLLGTALILWSRSER

Radius of gyration: 17.84 Å; Cα contacts (8 Å, |Δi|>4): 376; chains: 1; bounding box: 48×32×50 Å

Secondary structure (DSSP, 8-state):
-HHHHHHHHHHHHHHHHHTTS-GGGHHHHHHHHHHHHHHHHHHHHHHHHHHTHHHHTT-GGGGG-GGG----HHHHHHHHHHHHHHHHHHTT--HHHHHHHSHHHHHHHHHHHHHHHHHHT-SPPPEEEEEEEEE-TTS-EEEE--HHHHHHHHHHHHHHHHHHHHTT-PPTTHHHHHHHHHHHHHHHHHHHT--S---EETTEEHHHHHHHHHHHHHHHHHHHHHHT-

Foldseek 3Di:
DLVVLLVQLLVQLLVVLQVPDDPVCVVLLVQLSVLLQVQLLLQQLVVQCVLVVVVCVVPVVVSVPSVVPGGHRLRNNVRSLVRSQVSCVVVVHDSLQSLLSSVSSVLSNQLSNLVSCQVQQPLWFDADPQADQGQHNVGHTGRGHRLSVVLNVQSVVLSVVLVVVVVVVAFRQLSVLSSLQSVLVSQLVSQQRGPDDARDDPNGHPSNVSSVVSNVSSVVSNVVSVVVD

Solvent-accessible surface area (backbone atoms only — not comparable to full-atom values): 11364 Å² total; per-residue (Å²): 111,38,68,58,33,24,50,51,20,31,51,55,9,42,53,68,24,52,80,72,50,55,79,94,46,42,65,51,49,54,45,17,54,51,34,16,53,52,20,21,55,52,23,7,30,52,43,32,42,65,75,44,37,85,77,32,70,87,43,61,72,61,64,70,45,68,86,79,52,70,65,27,67,63,24,18,54,53,19,20,54,48,20,29,40,52,28,17,60,76,65,76,43,63,45,38,49,54,49,46,52,45,40,45,24,56,48,17,34,52,50,8,45,34,52,12,21,60,75,60,14,46,71,32,26,45,76,41,102,86,34,47,81,42,39,34,80,86,64,54,65,41,35,12,47,62,43,35,60,53,49,39,52,52,53,51,51,48,48,52,54,37,52,63,46,51,77,67,65,63,54,60,22,32,50,43,12,50,48,31,25,55,49,12,53,52,46,28,56,50,43,75,49,44,59,56,99,62,69,60,57,94,88,38,47,46,62,31,58,45,15,51,52,32,26,52,51,10,48,51,36,33,53,54,37,58,70,79,109